Protein AF-A0A5A7RWI4-F1 (afdb_monomer_lite)

Secondary structure (DSSP, 8-state):
-HHHHHHHHHHHHHHHHHHHHTT------S---------HHHHHHHHHHHHHHHHHHHHHHHHHHHHHHHTTS--SSSSSTT-----S-------SEEEEEEE-B-SSTT-HHHHHHHHHHHHHHHTTT--GGGEEEEESS--TT--EESSHHHHHIIIIIIHHHS--TT-EEEEEEES-EEEETTEEEEEETTEEEEHHHHHHHHTT---SEEEEEEESTTGGGGSSTT--TTEEEE--SSSS--HHHHHHHHHHHHHTSPPPTTS-------PPPSS--SPPP----PPP-

Foldseek 3Di:
DVVVLVVVVVVVVVVVVVVVVVPDDDDPDDDDDDDDPPPVVVVVVVVVVVVVVSVVVVVVVVVVVLVVVVVPDDPDDPDPPFDDDDDVDDQQDADLEAEEFAQADALPPPCVLSVVLSVVLVVLVVLQVDDLLRYAYEHSDDDPSHPYYFDDVSVLCVQQPVLQSHHAQSYEYEYEATAAWDADVLWIWHHTHSDIDILVSNLVRNPPRHYVAYEYEHEYAQCVSNDPSVDDPRYHYFYFPHNHGDSVSSVVSSVVSSVVDHGDPPRDDDDDDPDDDPDPDDDDDDDDDDDDD

Radius of gyration: 25.4 Å; chains: 1; bounding box: 45×52×94 Å

Structure (mmCIF, N/CA/C/O backbone):
data_AF-A0A5A7RWI4-F1
#
_entry.id   AF-A0A5A7RWI4-F1
#
loop_
_atom_site.group_PDB
_atom_site.id
_atom_site.type_symbol
_atom_site.label_atom_id
_atom_site.label_alt_id
_atom_site.label_comp_id
_atom_site.label_asym_id
_atom_site.label_entity_id
_atom_site.label_seq_id
_atom_site.pdbx_PDB_ins_code
_atom_site.Cartn_x
_atom_site.Cartn_y
_atom_site.Cartn_z
_atom_site.occupancy
_atom_site.B_iso_or_equiv
_atom_site.auth_seq_id
_atom_site.auth_comp_id
_atom_site.auth_asym_id
_atom_site.auth_atom_id
_atom_site.pdbx_PDB_model_num
ATOM 1 N N . MET A 1 1 ? 23.410 -9.022 -27.839 1.00 52.81 1 MET A N 1
ATOM 2 C CA . MET A 1 1 ? 21.954 -8.940 -28.091 1.00 52.81 1 MET A CA 1
ATOM 3 C C . MET A 1 1 ? 21.537 -7.581 -28.643 1.00 52.81 1 MET A C 1
ATOM 5 O O . MET A 1 1 ? 21.204 -7.581 -29.813 1.00 52.81 1 MET A O 1
ATOM 9 N N . LYS A 1 2 ? 21.671 -6.443 -27.935 1.00 44.34 2 LYS A N 1
ATOM 10 C CA . LYS A 1 2 ? 21.244 -5.107 -28.440 1.00 44.34 2 LYS A CA 1
ATOM 11 C C . LYS A 1 2 ? 21.569 -4.825 -29.921 1.00 44.34 2 LYS A C 1
ATOM 13 O O . LYS A 1 2 ? 20.659 -4.60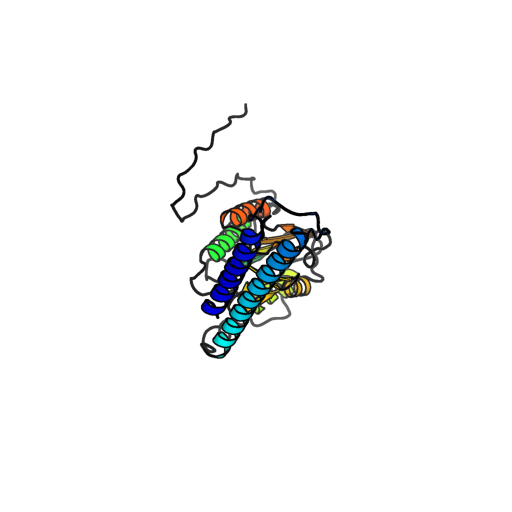2 -30.705 1.00 44.34 2 LYS A O 1
ATOM 18 N N . LYS A 1 3 ? 22.834 -4.986 -30.349 1.00 51.88 3 LYS A N 1
ATOM 19 C CA . LYS A 1 3 ? 23.249 -4.827 -31.766 1.00 51.88 3 LYS A CA 1
ATOM 20 C C . LYS A 1 3 ? 22.457 -5.692 -32.773 1.00 51.88 3 LYS A C 1
ATOM 22 O O . LYS A 1 3 ? 22.259 -5.262 -33.899 1.00 51.88 3 LYS A O 1
ATOM 27 N N . PHE A 1 4 ? 22.003 -6.883 -32.379 1.00 55.56 4 PHE A N 1
ATOM 28 C CA . PHE A 1 4 ? 21.226 -7.808 -33.216 1.00 55.56 4 PHE A CA 1
ATOM 29 C C . PHE A 1 4 ? 19.750 -7.393 -33.314 1.00 55.56 4 PHE A C 1
ATOM 31 O O . PHE A 1 4 ? 19.185 -7.413 -34.402 1.00 55.56 4 PHE A O 1
ATOM 38 N N . VAL A 1 5 ? 19.143 -6.930 -32.214 1.00 54.72 5 VAL A N 1
ATOM 39 C CA . VAL A 1 5 ? 17.770 -6.390 -32.235 1.00 54.72 5 VAL A CA 1
ATOM 40 C C . VAL A 1 5 ? 17.721 -5.083 -33.032 1.00 54.72 5 VAL A C 1
ATOM 42 O O . VAL A 1 5 ? 16.854 -4.926 -33.889 1.00 54.72 5 VAL A O 1
ATOM 45 N N . THR A 1 6 ? 18.702 -4.189 -32.853 1.00 61.56 6 THR A N 1
ATOM 46 C CA . THR A 1 6 ? 18.845 -2.985 -33.690 1.00 61.56 6 THR A CA 1
ATOM 47 C C . THR A 1 6 ? 18.998 -3.342 -35.171 1.00 61.56 6 THR A C 1
ATOM 49 O O . THR A 1 6 ? 18.347 -2.723 -36.007 1.00 61.56 6 THR A O 1
ATOM 52 N N . PHE A 1 7 ? 19.795 -4.365 -35.504 1.00 66.62 7 PHE A N 1
ATOM 53 C CA . PHE A 1 7 ? 19.957 -4.836 -36.883 1.00 66.62 7 PHE A CA 1
ATOM 54 C C . PHE A 1 7 ? 18.643 -5.367 -37.479 1.00 66.62 7 PHE A C 1
ATOM 56 O O . PHE A 1 7 ? 18.301 -4.995 -38.598 1.00 66.62 7 PHE A O 1
ATOM 63 N N . ILE A 1 8 ? 17.867 -6.159 -36.728 1.00 67.06 8 ILE A N 1
ATOM 64 C CA . ILE A 1 8 ? 16.547 -6.644 -37.169 1.00 67.06 8 ILE A CA 1
ATOM 65 C C . ILE A 1 8 ? 15.573 -5.481 -37.384 1.00 67.06 8 ILE A C 1
ATOM 67 O O . ILE A 1 8 ? 14.919 -5.429 -38.421 1.00 67.06 8 ILE A O 1
ATOM 71 N N . ILE A 1 9 ? 15.499 -4.521 -36.457 1.00 64.94 9 ILE A N 1
ATOM 72 C CA . ILE A 1 9 ? 14.617 -3.350 -36.595 1.00 64.94 9 ILE A CA 1
ATOM 73 C C . ILE A 1 9 ? 14.990 -2.543 -37.848 1.00 64.94 9 ILE A C 1
ATOM 75 O O . ILE A 1 9 ? 14.113 -2.227 -38.651 1.00 64.94 9 ILE A O 1
ATOM 79 N N . VAL A 1 10 ? 16.281 -2.265 -38.062 1.00 69.81 10 VAL A N 1
ATOM 80 C CA . VAL A 1 10 ? 16.770 -1.550 -39.254 1.00 69.81 10 VAL A CA 1
ATOM 81 C C . VAL A 1 10 ? 16.478 -2.335 -40.538 1.00 69.81 10 VAL A C 1
ATOM 83 O O . VAL A 1 10 ? 15.966 -1.753 -41.492 1.00 69.81 10 VAL A O 1
ATOM 86 N N . ALA A 1 11 ? 16.704 -3.651 -40.560 1.00 67.75 11 ALA A N 1
ATOM 87 C CA . ALA A 1 11 ? 16.369 -4.501 -41.703 1.00 67.75 11 ALA A CA 1
ATOM 88 C C . ALA A 1 11 ? 14.859 -4.497 -42.008 1.00 67.75 11 ALA A C 1
ATOM 90 O O . ALA A 1 11 ? 14.466 -4.398 -43.170 1.00 67.75 11 ALA A O 1
ATOM 91 N N . CYS A 1 12 ? 14.001 -4.524 -40.984 1.00 64.12 12 CYS A N 1
ATOM 92 C CA . CYS A 1 12 ? 12.553 -4.404 -41.151 1.00 64.12 12 CYS A CA 1
ATOM 93 C C . CYS A 1 12 ? 12.133 -3.027 -41.698 1.00 64.12 12 CYS A C 1
ATOM 95 O O . CYS A 1 12 ? 11.234 -2.978 -42.535 1.00 64.12 12 CYS A O 1
ATOM 97 N N . PHE A 1 13 ? 12.782 -1.928 -41.295 1.00 65.69 13 PHE A N 1
ATOM 98 C CA . PHE A 1 13 ? 12.540 -0.597 -41.877 1.00 65.69 13 PHE A CA 1
ATOM 99 C C . PHE A 1 13 ? 13.003 -0.494 -43.341 1.00 65.69 13 PHE A C 1
ATOM 101 O O . PHE A 1 13 ? 12.287 0.085 -44.156 1.00 65.69 13 PHE A O 1
ATOM 108 N N . ILE A 1 14 ? 14.150 -1.088 -43.692 1.00 66.38 14 ILE A N 1
ATOM 109 C CA . ILE A 1 14 ? 14.657 -1.140 -45.076 1.00 66.38 14 ILE A CA 1
ATOM 110 C C . ILE A 1 14 ? 13.727 -1.974 -45.969 1.00 66.38 14 ILE A C 1
ATOM 112 O O . ILE A 1 14 ? 13.398 -1.566 -47.080 1.00 66.38 14 ILE A O 1
ATOM 116 N N . LEU A 1 15 ? 13.238 -3.117 -45.485 1.00 59.38 15 LEU A N 1
ATOM 117 C CA . LEU A 1 15 ? 12.249 -3.910 -46.220 1.00 59.38 15 LEU A CA 1
ATOM 118 C C . LEU A 1 15 ? 10.935 -3.134 -46.408 1.00 59.38 15 LEU A C 1
ATOM 120 O O . LEU A 1 15 ? 10.357 -3.170 -47.493 1.00 59.38 15 LEU A O 1
ATOM 124 N N . LEU A 1 16 ? 10.486 -2.388 -45.392 1.00 59.16 16 LEU A N 1
ATOM 125 C CA . LEU A 1 16 ? 9.275 -1.569 -45.486 1.00 59.16 16 LEU A CA 1
ATOM 126 C C . LEU A 1 16 ? 9.406 -0.457 -46.543 1.00 59.16 16 LEU A C 1
ATOM 128 O O . LEU A 1 16 ? 8.462 -0.236 -47.302 1.00 59.16 16 LEU A O 1
ATOM 132 N N . SER A 1 17 ? 10.565 0.208 -46.641 1.00 56.97 17 SER A N 1
ATOM 133 C CA . SER A 1 17 ? 10.776 1.269 -47.635 1.00 56.97 17 SER A CA 1
ATOM 134 C C . SER A 1 17 ? 10.798 0.730 -49.070 1.00 56.97 17 SER A C 1
ATOM 136 O O . SER A 1 17 ? 10.160 1.324 -49.944 1.00 56.97 17 SER A O 1
ATOM 138 N N . ILE A 1 18 ? 11.403 -0.442 -49.301 1.00 56.66 18 ILE A N 1
ATOM 139 C CA . ILE A 1 18 ? 11.402 -1.129 -50.607 1.00 56.66 18 ILE A CA 1
ATOM 140 C C . ILE A 1 18 ? 9.965 -1.423 -51.080 1.00 56.66 18 ILE A C 1
ATOM 142 O O . ILE A 1 18 ? 9.634 -1.162 -52.239 1.00 56.66 18 ILE A O 1
ATOM 146 N N . PHE A 1 19 ? 9.075 -1.868 -50.183 1.00 51.91 19 PHE A N 1
ATOM 147 C CA . PHE A 1 19 ? 7.658 -2.084 -50.513 1.00 51.91 19 PHE A CA 1
ATOM 148 C C . PHE A 1 19 ? 6.858 -0.792 -50.749 1.00 51.91 19 PHE A C 1
ATOM 150 O O . PHE A 1 19 ? 5.846 -0.837 -51.4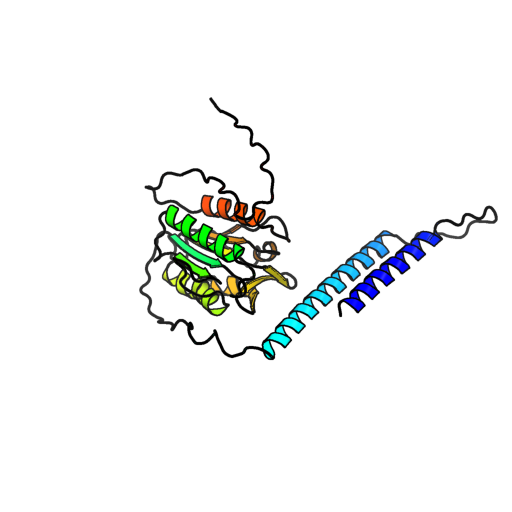44 1.00 51.91 19 PHE A O 1
ATOM 157 N N . THR A 1 20 ? 7.292 0.359 -50.224 1.00 51.78 20 THR A N 1
ATOM 158 C CA . THR A 1 20 ? 6.665 1.656 -50.555 1.00 51.78 20 THR A CA 1
ATOM 159 C C . THR A 1 20 ? 7.159 2.250 -51.877 1.00 51.78 20 THR A C 1
ATOM 161 O O . THR A 1 20 ? 6.394 2.934 -52.554 1.00 51.78 20 THR A O 1
ATOM 164 N N . SER A 1 21 ? 8.399 1.963 -52.296 1.00 45.78 21 SER A N 1
ATOM 165 C CA . SER A 1 21 ? 8.967 2.503 -53.544 1.00 45.78 21 SER A CA 1
ATOM 166 C C . SER A 1 21 ? 8.431 1.857 -54.829 1.00 45.78 21 SER A C 1
ATOM 168 O O . SER A 1 21 ? 8.473 2.478 -55.888 1.00 45.78 21 SER A O 1
ATOM 170 N N . THR A 1 22 ? 7.865 0.649 -54.761 1.00 46.34 22 THR A N 1
ATOM 171 C CA . THR A 1 22 ? 7.309 -0.054 -55.935 1.00 46.34 22 THR A CA 1
ATOM 172 C C . THR A 1 22 ? 5.911 0.426 -56.351 1.00 46.34 22 THR A C 1
ATOM 174 O O . THR A 1 22 ? 5.382 -0.038 -57.357 1.00 46.34 22 THR A O 1
ATOM 177 N N . ALA A 1 23 ? 5.319 1.390 -55.637 1.00 47.72 23 ALA A N 1
ATOM 178 C CA . ALA A 1 23 ? 3.992 1.939 -55.935 1.00 47.72 23 ALA A CA 1
ATOM 179 C C . ALA A 1 23 ? 3.984 3.109 -56.950 1.00 47.72 23 ALA A C 1
ATOM 181 O O . ALA A 1 23 ? 2.913 3.633 -57.259 1.00 47.72 23 ALA A O 1
ATOM 182 N N . SER A 1 24 ? 5.144 3.540 -57.468 1.00 45.91 24 SER A N 1
ATOM 183 C CA . SER A 1 24 ? 5.257 4.728 -58.334 1.00 45.91 24 SER A CA 1
ATOM 184 C C . SER A 1 24 ? 6.148 4.519 -59.567 1.00 45.91 24 SER A C 1
ATOM 186 O O . SER A 1 24 ? 7.139 5.220 -59.766 1.00 45.91 24 SER A O 1
ATOM 188 N N . ALA A 1 25 ? 5.742 3.605 -60.449 1.00 44.47 25 ALA A N 1
ATOM 189 C CA . ALA A 1 25 ? 6.211 3.558 -61.835 1.00 44.47 25 ALA A CA 1
ATOM 190 C C . ALA A 1 25 ? 5.005 3.430 -62.782 1.00 44.47 25 ALA A C 1
ATOM 192 O O . ALA A 1 25 ? 4.610 2.334 -63.176 1.00 44.47 25 ALA A O 1
ATOM 193 N N . ARG A 1 26 ? 4.378 4.563 -63.127 1.00 43.66 26 ARG A N 1
ATOM 194 C CA . ARG A 1 26 ? 3.349 4.606 -64.178 1.00 43.66 26 ARG A CA 1
ATOM 195 C C . ARG A 1 26 ? 4.036 4.611 -65.543 1.00 43.66 26 ARG A C 1
ATOM 197 O O . ARG A 1 26 ? 4.571 5.641 -65.939 1.00 43.66 26 ARG A O 1
ATOM 204 N N . CYS A 1 27 ? 3.984 3.493 -66.261 1.00 37.97 27 CYS A N 1
ATOM 205 C CA . CYS A 1 27 ? 4.269 3.470 -67.694 1.00 37.97 27 CYS A CA 1
ATOM 206 C C . CYS A 1 27 ? 2.957 3.652 -68.471 1.00 37.97 27 CYS A C 1
ATOM 208 O O . CYS A 1 27 ? 1.948 3.025 -68.149 1.00 37.97 27 CYS A O 1
ATOM 210 N N . SER A 1 28 ? 2.949 4.543 -69.459 1.00 46.62 28 SER A N 1
ATOM 211 C CA . SER A 1 28 ? 1.752 4.944 -70.199 1.00 46.62 28 SER A CA 1
ATOM 212 C C . SER A 1 28 ? 1.573 4.157 -71.502 1.00 46.62 28 SER A C 1
ATOM 214 O O . SER A 1 28 ? 1.627 4.748 -72.579 1.00 46.62 28 SER A O 1
ATOM 216 N N . SER A 1 29 ? 1.341 2.842 -71.412 1.00 50.97 29 SER A N 1
ATOM 217 C CA . SER A 1 29 ? 0.763 2.031 -72.501 1.00 50.97 29 SER A CA 1
ATOM 218 C C . SER A 1 29 ? 0.420 0.593 -72.061 1.00 50.97 29 SER A C 1
ATOM 220 O O . SER A 1 29 ? 1.057 0.030 -71.178 1.00 50.97 29 SER A O 1
ATOM 222 N N . CYS A 1 30 ? -0.580 0.007 -72.737 1.00 37.00 30 CYS A N 1
ATOM 223 C CA . CYS A 1 30 ? -0.936 -1.426 -72.773 1.00 37.00 30 CYS A CA 1
ATOM 224 C C . CYS A 1 30 ? -1.637 -2.084 -71.554 1.00 37.00 30 CYS A C 1
ATOM 226 O O . CYS A 1 30 ? -1.016 -2.757 -70.741 1.00 37.00 30 CYS A O 1
ATOM 228 N N . THR A 1 31 ? -2.981 -2.064 -71.614 1.00 40.38 31 THR A N 1
ATOM 229 C CA . THR A 1 31 ? -3.956 -3.097 -71.154 1.00 40.38 31 THR A CA 1
ATOM 230 C C . THR A 1 31 ? -4.079 -3.484 -69.660 1.00 40.38 31 THR A C 1
ATOM 232 O O . THR A 1 31 ? -3.102 -3.512 -68.920 1.00 40.38 31 THR A O 1
ATOM 235 N N . PRO A 1 32 ? -5.303 -3.816 -69.184 1.00 47.25 32 PRO A N 1
ATOM 236 C CA . PRO A 1 32 ? -5.560 -4.071 -67.768 1.00 47.25 32 PRO A CA 1
ATOM 237 C C . PRO A 1 32 ? -5.279 -5.527 -67.375 1.00 47.25 32 PRO A C 1
ATOM 239 O O . PRO A 1 32 ? -5.832 -6.453 -67.969 1.00 47.25 32 PRO A O 1
ATOM 242 N N . MET A 1 33 ? -4.511 -5.732 -66.301 1.00 34.06 33 MET A N 1
ATOM 243 C CA . MET A 1 33 ? -4.442 -7.022 -65.612 1.00 34.06 33 MET A CA 1
ATOM 244 C C . MET A 1 33 ? -4.969 -6.938 -64.177 1.00 34.06 33 MET A C 1
ATOM 246 O O . MET A 1 33 ? -4.845 -5.930 -63.485 1.00 34.06 33 MET A O 1
ATOM 250 N N . VAL A 1 34 ? -5.607 -8.035 -63.783 1.00 34.69 34 VAL A N 1
ATOM 251 C CA . VAL A 1 34 ? -6.437 -8.236 -62.593 1.00 34.69 34 VAL A CA 1
ATOM 252 C C . VAL A 1 34 ? -5.788 -7.782 -61.277 1.00 34.69 34 VAL A C 1
ATOM 254 O O . VAL A 1 34 ? -4.648 -8.109 -60.959 1.00 34.69 34 VAL A O 1
ATOM 257 N N . SER A 1 35 ? -6.607 -7.095 -60.476 1.00 47.56 35 SER A N 1
ATOM 258 C CA . SER A 1 35 ? -6.446 -6.798 -59.048 1.00 47.56 35 SER A CA 1
ATOM 259 C C . SER A 1 35 ? -5.625 -7.810 -58.232 1.00 47.56 35 SER A C 1
ATOM 261 O O . SER A 1 35 ? -6.020 -8.965 -58.085 1.00 47.56 35 SER A O 1
ATOM 263 N N . THR A 1 36 ? -4.611 -7.311 -57.515 1.00 37.28 36 THR A N 1
ATOM 264 C CA . THR A 1 36 ? -4.389 -7.718 -56.115 1.00 37.28 36 THR A CA 1
ATOM 265 C C . THR A 1 36 ? -4.093 -6.501 -55.232 1.00 37.28 36 THR A C 1
ATOM 267 O O . THR A 1 36 ? -2.943 -6.148 -54.975 1.00 37.28 36 THR A O 1
ATOM 270 N N . TYR A 1 37 ? -5.139 -5.868 -54.690 1.00 41.28 37 TYR A N 1
ATOM 271 C CA . TYR A 1 37 ? -4.982 -4.969 -53.538 1.00 41.28 37 TYR A CA 1
ATOM 272 C C . TYR A 1 37 ? -4.524 -5.787 -52.315 1.00 41.28 37 TYR A C 1
ATOM 274 O O . TYR A 1 37 ? -5.336 -6.265 -51.520 1.00 41.28 37 TYR A O 1
ATOM 282 N N . LYS A 1 38 ? -3.207 -5.973 -52.147 1.00 47.09 38 LYS A N 1
ATOM 283 C CA . LYS A 1 38 ? -2.641 -6.554 -50.921 1.00 47.09 38 LYS A CA 1
ATOM 284 C C . LYS A 1 38 ? -2.828 -5.565 -49.774 1.00 47.09 38 LYS A C 1
ATOM 286 O O . LYS A 1 38 ? -2.075 -4.611 -49.620 1.00 47.09 38 LYS A O 1
ATOM 291 N N . ASN A 1 39 ? -3.878 -5.821 -48.998 1.00 46.69 39 ASN A N 1
ATOM 292 C CA . ASN A 1 39 ? -4.372 -5.012 -47.891 1.00 46.69 39 ASN A CA 1
ATOM 293 C C . ASN A 1 39 ? -3.230 -4.497 -46.975 1.00 46.69 39 ASN A C 1
ATOM 295 O O . ASN A 1 39 ? -2.670 -5.287 -46.205 1.00 46.69 39 ASN A O 1
ATOM 299 N N . PRO A 1 40 ? -2.896 -3.187 -47.001 1.00 51.34 40 PRO A N 1
ATOM 300 C CA . PRO A 1 40 ? -1.787 -2.638 -46.214 1.00 51.34 40 PRO A CA 1
ATOM 301 C C . PRO A 1 40 ? -2.029 -2.736 -44.699 1.00 51.34 40 PRO A C 1
ATOM 303 O O . PRO A 1 40 ? -1.076 -2.735 -43.916 1.00 51.34 40 PRO A O 1
ATOM 306 N N . GLY A 1 41 ? -3.286 -2.908 -44.268 1.00 51.59 41 GLY A N 1
ATOM 307 C CA . GLY A 1 41 ? -3.630 -3.176 -42.874 1.00 51.59 41 GLY A CA 1
ATOM 308 C C . GLY A 1 41 ? -3.038 -4.487 -42.344 1.00 51.59 41 GLY A C 1
ATOM 309 O O . GLY A 1 41 ? -2.639 -4.536 -41.181 1.00 51.59 41 GLY A O 1
ATOM 310 N N . PHE A 1 42 ? -2.905 -5.524 -43.180 1.00 55.53 42 PHE A N 1
ATOM 311 C CA . PHE A 1 42 ? -2.349 -6.815 -42.754 1.00 55.53 42 PHE A CA 1
ATOM 312 C C . PHE A 1 42 ? -0.848 -6.717 -42.453 1.00 55.53 42 PHE A C 1
ATOM 314 O O . PHE A 1 42 ? -0.401 -7.146 -41.389 1.00 55.53 42 PHE A O 1
ATOM 321 N N . PHE A 1 43 ? -0.079 -6.079 -43.342 1.00 54.75 43 PHE A N 1
ATOM 322 C CA . PHE A 1 43 ? 1.352 -5.842 -43.126 1.00 54.75 43 PHE A CA 1
ATOM 323 C C . PHE A 1 43 ? 1.610 -4.943 -41.914 1.00 54.75 43 PHE A C 1
ATOM 325 O O . PHE A 1 43 ? 2.475 -5.262 -41.103 1.00 54.75 43 PHE A O 1
ATOM 332 N N . ASN A 1 44 ? 0.816 -3.883 -41.730 1.00 58.66 44 ASN A N 1
ATOM 333 C CA . ASN A 1 44 ? 0.918 -3.011 -40.560 1.00 58.66 44 ASN A CA 1
ATOM 334 C C . ASN A 1 44 ? 0.639 -3.788 -39.252 1.00 58.66 44 ASN A C 1
ATOM 336 O O . ASN A 1 44 ? 1.421 -3.725 -38.304 1.00 58.66 44 ASN A O 1
ATOM 340 N N . GLN A 1 45 ? -0.423 -4.604 -39.205 1.00 59.78 45 GLN A N 1
ATOM 341 C CA . GLN A 1 45 ? -0.722 -5.444 -38.037 1.00 59.78 45 GLN A CA 1
ATOM 342 C C . GLN A 1 45 ? 0.361 -6.497 -37.756 1.00 59.78 45 GLN A C 1
ATOM 344 O O . GLN A 1 45 ? 0.705 -6.716 -36.592 1.00 59.78 45 GLN A O 1
ATOM 349 N N . PHE A 1 46 ? 0.902 -7.145 -38.792 1.00 68.31 46 PHE A N 1
ATOM 350 C CA . PHE A 1 46 ? 1.988 -8.115 -38.641 1.00 68.31 46 PHE A CA 1
ATOM 351 C C . PHE A 1 46 ? 3.269 -7.446 -38.123 1.00 68.31 46 PHE A C 1
ATOM 353 O O . PHE A 1 46 ? 3.870 -7.938 -37.168 1.00 68.31 46 PHE A O 1
ATOM 360 N N . PHE A 1 47 ? 3.632 -6.285 -38.673 1.00 64.81 47 PHE A N 1
ATOM 361 C CA . PHE A 1 47 ? 4.786 -5.492 -38.244 1.00 64.81 47 PHE A CA 1
ATOM 362 C C . PHE A 1 47 ? 4.680 -5.090 -36.765 1.00 64.81 47 PHE A C 1
ATOM 364 O O . PHE A 1 47 ? 5.596 -5.361 -35.990 1.00 64.81 47 PHE A O 1
ATOM 371 N N . TRP A 1 48 ? 3.542 -4.544 -36.318 1.00 58.94 48 TRP A N 1
ATOM 372 C CA . TRP A 1 48 ? 3.356 -4.194 -34.901 1.00 58.94 48 TRP A CA 1
ATOM 373 C C . TRP A 1 48 ? 3.324 -5.408 -33.965 1.00 58.94 48 TRP A C 1
ATOM 375 O O . TRP A 1 48 ? 3.810 -5.308 -32.835 1.00 58.94 48 TRP A O 1
ATOM 385 N N . LYS A 1 49 ? 2.803 -6.561 -34.408 1.00 64.94 49 LYS A N 1
ATOM 386 C CA . LYS A 1 49 ? 2.907 -7.823 -33.651 1.00 64.94 49 LYS A CA 1
ATOM 387 C C . LYS A 1 49 ? 4.362 -8.281 -33.520 1.00 64.94 49 LYS A C 1
ATOM 389 O O . LYS A 1 49 ? 4.771 -8.652 -32.421 1.00 64.94 49 LYS A O 1
ATOM 394 N N . LEU A 1 50 ? 5.147 -8.202 -34.596 1.00 65.56 50 LEU A N 1
ATOM 395 C CA . LEU A 1 50 ? 6.565 -8.568 -34.598 1.00 65.56 50 LEU A CA 1
ATOM 396 C C . LEU A 1 50 ? 7.388 -7.642 -33.689 1.00 65.56 50 LEU A C 1
ATOM 398 O O . LEU A 1 50 ? 8.111 -8.140 -32.831 1.00 65.56 50 LEU A O 1
ATOM 402 N N . ILE A 1 51 ? 7.210 -6.319 -33.793 1.00 65.25 51 ILE A N 1
ATOM 403 C CA . ILE A 1 51 ? 7.844 -5.324 -32.908 1.00 65.25 51 ILE A CA 1
ATOM 404 C C . ILE A 1 51 ? 7.534 -5.631 -31.434 1.00 65.25 51 ILE A C 1
ATOM 406 O O . ILE A 1 51 ? 8.449 -5.702 -30.614 1.00 65.25 51 ILE A O 1
ATOM 410 N N . ARG A 1 52 ? 6.258 -5.864 -31.082 1.00 60.12 52 ARG A N 1
ATOM 411 C CA . ARG A 1 52 ? 5.860 -6.214 -29.704 1.00 60.12 52 ARG A CA 1
ATOM 412 C C . ARG A 1 52 ? 6.514 -7.509 -29.222 1.00 60.12 52 ARG A C 1
ATOM 414 O O . ARG A 1 52 ? 7.029 -7.528 -28.109 1.00 60.12 52 ARG A O 1
ATOM 421 N N . SER A 1 53 ? 6.530 -8.550 -30.055 1.00 58.75 53 SER A N 1
ATOM 422 C CA . SER A 1 53 ? 7.140 -9.844 -29.723 1.00 58.75 53 SER A CA 1
ATOM 423 C C . SER A 1 53 ? 8.656 -9.729 -29.513 1.00 58.75 53 SER A C 1
ATOM 425 O O . SER A 1 53 ? 9.181 -10.215 -28.515 1.00 58.75 53 SER A O 1
ATOM 427 N N . LEU A 1 54 ? 9.358 -8.990 -30.382 1.00 57.47 54 LEU A N 1
ATOM 428 C CA . LEU A 1 54 ? 10.792 -8.712 -30.236 1.00 57.47 54 LEU A CA 1
ATOM 429 C C . LEU A 1 54 ? 11.097 -7.888 -28.978 1.00 57.47 54 LEU A C 1
ATOM 431 O O . LEU A 1 54 ? 12.061 -8.183 -28.278 1.00 57.47 54 LEU A O 1
ATOM 435 N N . THR A 1 55 ? 10.249 -6.910 -28.646 1.00 53.59 55 THR A N 1
ATOM 436 C CA . THR A 1 55 ? 10.403 -6.106 -27.421 1.00 53.59 55 THR A CA 1
ATOM 437 C C . THR A 1 55 ? 10.185 -6.968 -26.174 1.00 53.59 55 THR A C 1
ATOM 439 O O . THR A 1 55 ? 10.957 -6.888 -25.222 1.00 53.59 55 THR A O 1
ATOM 442 N N . GLN A 1 56 ? 9.177 -7.849 -26.182 1.00 50.41 56 GLN A N 1
ATOM 443 C CA . GLN A 1 56 ? 8.950 -8.821 -25.106 1.00 50.41 56 GLN A CA 1
ATOM 444 C C . GLN A 1 56 ? 10.115 -9.810 -24.965 1.00 50.41 56 GLN A C 1
ATOM 446 O O . GLN A 1 56 ? 10.514 -10.106 -23.840 1.00 50.41 56 GLN A O 1
ATOM 451 N N . PHE A 1 57 ? 10.687 -10.283 -26.075 1.00 51.91 57 PHE A N 1
ATOM 452 C CA . PHE A 1 57 ? 11.849 -11.171 -26.064 1.00 51.91 57 PHE A CA 1
ATOM 453 C C . PHE A 1 57 ? 13.105 -10.473 -25.527 1.00 51.91 57 PHE A C 1
ATOM 455 O O . PHE A 1 57 ? 13.806 -11.050 -24.699 1.00 51.91 57 PHE A O 1
ATOM 462 N N . GLU A 1 58 ? 13.378 -9.225 -25.925 1.00 48.84 58 GLU A N 1
ATOM 463 C CA . GLU A 1 58 ? 14.518 -8.472 -25.388 1.00 48.84 58 GLU A CA 1
ATOM 464 C C . GLU A 1 58 ? 14.357 -8.243 -23.876 1.00 48.84 58 GLU A C 1
ATOM 466 O O . GLU A 1 58 ? 15.283 -8.555 -23.128 1.00 48.84 58 GLU A O 1
ATOM 471 N N . ILE A 1 59 ? 13.161 -7.861 -23.406 1.00 50.94 59 ILE A N 1
ATOM 472 C CA . ILE A 1 59 ? 12.846 -7.727 -21.970 1.00 50.94 59 ILE A CA 1
ATOM 473 C C . ILE A 1 59 ? 13.027 -9.060 -21.223 1.00 50.94 59 ILE A C 1
ATOM 475 O O . ILE A 1 59 ? 13.671 -9.085 -20.176 1.00 50.94 59 ILE A O 1
ATOM 479 N N . GLN A 1 60 ? 12.513 -10.178 -21.746 1.00 44.88 60 GLN A N 1
ATOM 480 C CA . GLN A 1 60 ? 12.710 -11.503 -21.136 1.00 44.88 60 GLN A CA 1
ATOM 481 C C . GLN A 1 60 ? 14.189 -11.912 -21.113 1.00 44.88 60 GLN A C 1
ATOM 483 O O . GLN A 1 60 ? 14.648 -12.498 -20.132 1.00 44.88 60 GLN A O 1
ATOM 488 N N . SER A 1 61 ? 14.952 -11.569 -22.154 1.00 45.69 61 SER A N 1
ATOM 489 C CA . SER A 1 61 ? 16.389 -11.840 -22.216 1.00 45.69 61 SER A CA 1
ATOM 490 C C . SER A 1 61 ? 17.183 -10.990 -21.219 1.00 45.69 61 SER A C 1
ATOM 492 O O . SER A 1 61 ? 18.123 -11.501 -20.610 1.00 45.69 61 SER A O 1
ATOM 494 N N . GLU A 1 62 ? 16.796 -9.729 -20.990 1.00 45.44 62 GLU A N 1
ATOM 495 C CA . GLU A 1 62 ? 17.411 -8.872 -19.972 1.00 45.44 62 GLU A CA 1
ATOM 496 C C . GLU A 1 62 ? 17.062 -9.358 -18.560 1.00 45.44 62 GLU A C 1
ATOM 498 O O . GLU A 1 62 ? 17.979 -9.492 -17.752 1.00 45.44 62 GLU A O 1
ATOM 503 N N . VAL A 1 63 ? 15.803 -9.731 -18.283 1.00 42.12 63 VAL A N 1
ATOM 504 C CA . VAL A 1 63 ? 15.394 -10.343 -17.000 1.00 42.12 63 VAL A CA 1
ATOM 505 C C . VAL A 1 63 ? 16.175 -11.634 -16.735 1.00 42.12 63 VAL A C 1
ATOM 507 O O . VAL A 1 63 ? 16.830 -11.739 -15.703 1.00 42.12 63 VAL A O 1
ATOM 510 N N . SER A 1 64 ? 16.221 -12.567 -17.691 1.00 40.44 64 SER A N 1
ATOM 511 C CA . SER A 1 64 ? 16.964 -13.827 -17.537 1.00 40.44 64 SER A CA 1
ATOM 512 C C . SER A 1 64 ? 18.479 -13.613 -17.391 1.00 40.44 64 SER A C 1
ATOM 514 O O . SER A 1 64 ? 19.137 -14.285 -16.595 1.00 40.44 64 SER A O 1
ATOM 516 N N . THR A 1 65 ? 19.059 -12.642 -18.106 1.00 42.69 65 THR A N 1
ATOM 517 C CA . THR A 1 65 ? 20.487 -12.297 -17.965 1.00 42.69 65 THR A CA 1
ATOM 518 C C . THR A 1 65 ? 20.780 -11.628 -16.616 1.00 42.69 65 THR A C 1
ATOM 520 O O . THR A 1 65 ? 21.877 -11.791 -16.079 1.00 42.69 65 THR A O 1
ATOM 523 N N . TYR A 1 66 ? 19.819 -10.888 -16.059 1.00 36.94 66 TYR A N 1
ATOM 524 C CA . TYR A 1 66 ? 19.909 -10.263 -14.740 1.00 36.94 66 TYR A CA 1
ATOM 525 C C . TYR A 1 66 ? 19.818 -11.316 -13.624 1.00 36.94 66 TYR A C 1
ATOM 527 O O . TYR A 1 66 ? 20.735 -11.405 -12.809 1.00 36.94 66 TYR A O 1
ATOM 535 N N . GLU A 1 67 ? 18.816 -12.201 -13.671 1.00 41.31 67 GLU A N 1
ATOM 536 C CA . GLU A 1 67 ? 18.678 -13.373 -12.786 1.00 41.31 67 GLU A CA 1
ATOM 537 C C . GLU A 1 67 ? 19.948 -14.245 -12.803 1.00 41.31 67 GLU A C 1
ATOM 539 O O . GLU A 1 67 ? 20.505 -14.585 -11.756 1.00 41.31 67 GLU A O 1
ATOM 544 N N . LYS A 1 68 ? 20.491 -14.532 -13.994 1.00 40.16 68 LYS A N 1
ATOM 545 C CA . LYS A 1 68 ? 21.718 -15.329 -14.141 1.00 40.16 68 LYS A CA 1
ATOM 546 C C . LYS A 1 68 ? 22.982 -14.606 -13.657 1.00 40.16 68 LYS A C 1
ATOM 548 O O . LYS A 1 68 ? 23.929 -15.268 -13.243 1.00 40.16 68 LYS A O 1
ATOM 553 N N . LYS A 1 69 ? 23.021 -13.266 -13.666 1.00 37.25 69 LYS A N 1
ATOM 554 C CA . LYS A 1 69 ? 24.118 -12.490 -13.055 1.00 37.25 69 LYS A CA 1
ATOM 555 C C . LYS A 1 69 ? 24.046 -12.479 -11.528 1.00 37.25 69 LYS A C 1
ATOM 557 O O . LYS A 1 69 ? 25.102 -12.557 -10.903 1.00 37.25 69 LYS A O 1
ATOM 562 N N . ILE A 1 70 ? 22.845 -12.422 -10.949 1.00 42.38 70 ILE A N 1
ATOM 563 C CA . ILE A 1 70 ? 22.628 -12.511 -9.493 1.00 42.38 70 ILE A CA 1
ATOM 564 C C . ILE A 1 70 ? 23.133 -13.859 -8.960 1.00 42.38 70 ILE A C 1
ATOM 566 O O . ILE A 1 70 ? 23.881 -13.893 -7.987 1.00 42.38 70 ILE A O 1
ATOM 570 N N . SER A 1 71 ? 22.855 -14.956 -9.673 1.00 39.38 71 SER A N 1
ATOM 571 C CA . SER A 1 71 ? 23.372 -16.297 -9.344 1.00 39.38 71 SER A CA 1
ATOM 572 C C . SER A 1 71 ? 24.907 -16.404 -9.284 1.00 39.38 71 SER A C 1
ATOM 574 O O . SER A 1 71 ? 25.412 -17.404 -8.778 1.00 39.38 71 SER A O 1
ATOM 576 N N . CYS A 1 72 ? 25.660 -15.439 -9.825 1.00 38.53 72 CYS A N 1
ATOM 577 C CA . CYS A 1 72 ? 27.120 -15.519 -9.941 1.00 38.53 72 CYS A CA 1
ATOM 578 C C . CYS A 1 72 ? 27.880 -14.399 -9.210 1.00 38.53 72 CYS A C 1
ATOM 580 O O . CYS A 1 72 ? 29.112 -14.429 -9.210 1.00 38.53 72 CYS A O 1
ATOM 582 N N . LYS A 1 73 ? 27.202 -13.404 -8.617 1.00 38.19 73 LYS A N 1
ATOM 583 C CA . LYS A 1 73 ? 27.845 -12.326 -7.845 1.00 38.19 73 LYS A CA 1
ATOM 584 C C . LYS A 1 73 ? 26.982 -11.878 -6.661 1.00 38.19 73 LYS A C 1
ATOM 586 O O . LYS A 1 73 ? 25.885 -11.374 -6.862 1.00 38.19 73 LYS A O 1
ATOM 591 N N . ASN A 1 74 ? 27.577 -11.942 -5.464 1.00 40.22 74 ASN A N 1
ATOM 592 C CA . ASN A 1 74 ? 27.111 -11.373 -4.187 1.00 40.22 74 ASN A CA 1
ATOM 593 C C . ASN A 1 74 ? 26.024 -12.165 -3.430 1.00 40.22 74 ASN A C 1
ATOM 595 O O . ASN A 1 74 ? 24.958 -11.642 -3.126 1.00 40.22 74 ASN A O 1
ATOM 599 N N . HIS A 1 75 ? 26.347 -13.398 -3.033 1.00 37.78 75 HIS A N 1
ATOM 600 C CA . HIS A 1 75 ? 25.496 -14.269 -2.206 1.00 37.78 75 HIS A CA 1
ATOM 601 C C . HIS A 1 75 ? 25.649 -14.077 -0.673 1.00 37.78 75 HIS A C 1
ATOM 603 O O . HIS A 1 75 ? 25.307 -14.983 0.074 1.00 37.78 75 HIS A O 1
ATOM 609 N N . TYR A 1 76 ? 26.223 -12.959 -0.188 1.00 35.69 76 TYR A N 1
ATOM 610 C CA . TYR A 1 76 ? 26.914 -12.972 1.120 1.00 35.69 76 TYR A CA 1
ATOM 611 C C . TYR A 1 76 ? 26.696 -11.825 2.130 1.00 35.69 76 TYR A C 1
ATOM 613 O O . TYR A 1 76 ? 27.418 -11.816 3.121 1.00 35.69 76 TYR A O 1
ATOM 621 N N . TYR A 1 77 ? 25.766 -10.868 1.948 1.00 36.09 77 TYR A N 1
ATOM 622 C CA . TYR A 1 77 ? 25.760 -9.679 2.839 1.00 36.09 77 TYR A CA 1
ATOM 623 C C . TYR A 1 77 ? 24.444 -9.086 3.378 1.00 36.09 77 TYR A C 1
ATOM 625 O O . TYR A 1 77 ? 24.549 -8.114 4.118 1.00 36.09 77 TYR A O 1
ATOM 633 N N . LEU A 1 78 ? 23.230 -9.579 3.067 1.00 41.22 78 LEU A N 1
ATOM 634 C CA . LEU A 1 78 ? 21.998 -8.896 3.543 1.00 41.22 78 LEU A CA 1
ATOM 635 C C . LEU A 1 78 ? 20.774 -9.759 3.925 1.00 41.22 78 LEU A C 1
ATOM 637 O O . LEU A 1 78 ? 19.801 -9.185 4.412 1.00 41.22 78 LEU A O 1
ATOM 641 N N . GLU A 1 79 ? 20.758 -11.082 3.721 1.00 37.28 79 GLU A N 1
ATOM 642 C CA . GLU A 1 79 ? 19.533 -11.873 3.981 1.00 37.28 79 GLU A CA 1
ATOM 643 C C . GLU A 1 79 ? 19.389 -12.383 5.428 1.00 37.28 79 GLU A C 1
ATOM 645 O O . GLU A 1 79 ? 18.264 -12.456 5.921 1.00 37.28 79 GLU A O 1
ATOM 650 N N . GLU A 1 80 ? 20.484 -12.682 6.137 1.00 37.47 80 GLU A N 1
ATOM 651 C CA . GLU A 1 80 ? 20.407 -13.320 7.466 1.00 37.47 80 GLU A CA 1
ATOM 652 C C . GLU A 1 80 ? 20.236 -12.329 8.637 1.00 37.47 80 GLU A C 1
ATOM 654 O O . GLU A 1 80 ? 19.465 -12.604 9.556 1.00 37.47 80 GLU A O 1
ATOM 659 N N . ASP A 1 81 ? 20.854 -11.141 8.583 1.00 37.50 81 ASP A N 1
ATOM 660 C CA . ASP A 1 81 ? 20.887 -10.175 9.705 1.00 37.50 81 ASP A CA 1
ATOM 661 C C . ASP A 1 81 ? 19.526 -9.543 10.070 1.00 37.50 81 ASP A C 1
ATOM 663 O O . ASP A 1 81 ? 19.391 -8.914 11.121 1.00 37.50 81 ASP A O 1
ATOM 667 N N . TYR A 1 82 ? 18.507 -9.685 9.214 1.00 42.59 82 TYR A N 1
ATOM 668 C CA . TYR A 1 82 ? 17.188 -9.057 9.394 1.00 42.59 82 TYR A CA 1
ATOM 669 C C . TYR A 1 82 ? 16.006 -10.004 9.147 1.00 42.59 82 TYR A C 1
ATOM 671 O O . TYR A 1 82 ? 14.880 -9.550 8.923 1.00 42.59 82 TYR A O 1
ATOM 679 N N . ALA A 1 83 ? 16.230 -11.319 9.213 1.00 36.28 83 ALA A N 1
ATOM 680 C CA . ALA A 1 83 ? 15.146 -12.294 9.224 1.00 36.28 83 ALA A CA 1
ATOM 681 C C . ALA A 1 83 ? 14.321 -12.146 10.518 1.00 36.28 83 ALA A C 1
ATOM 683 O O . ALA A 1 83 ? 14.747 -12.555 11.600 1.00 36.28 83 ALA A O 1
ATOM 684 N N . VAL A 1 84 ? 13.127 -11.550 10.415 1.00 42.34 84 VAL A N 1
ATOM 685 C CA . VAL A 1 84 ? 12.209 -11.391 11.554 1.00 42.34 84 VAL A CA 1
ATOM 686 C C . VAL A 1 84 ? 11.846 -12.774 12.100 1.00 42.34 84 VAL A C 1
ATOM 688 O O . VAL A 1 84 ? 11.178 -13.560 11.426 1.00 42.34 84 VAL A O 1
ATOM 691 N N . ARG A 1 85 ? 12.272 -13.074 13.334 1.00 40.06 85 ARG A N 1
ATOM 692 C CA . ARG A 1 85 ? 11.823 -14.273 14.050 1.00 40.06 85 ARG A CA 1
ATOM 693 C C . ARG A 1 85 ? 10.325 -14.151 14.310 1.00 40.06 85 ARG A C 1
ATOM 695 O O . ARG A 1 85 ? 9.878 -13.205 14.953 1.00 40.06 85 ARG A O 1
ATOM 702 N N . TYR A 1 86 ? 9.558 -15.101 13.790 1.00 43.88 86 TYR A N 1
ATOM 703 C CA . TYR A 1 86 ? 8.112 -15.135 13.966 1.00 43.88 86 TYR A CA 1
ATOM 704 C C . TYR A 1 86 ? 7.767 -15.667 15.360 1.00 43.88 86 TYR A C 1
ATOM 706 O O . TYR A 1 86 ? 7.973 -16.846 15.637 1.00 43.88 86 TYR A O 1
ATOM 714 N N . GLU A 1 87 ? 7.182 -14.827 16.209 1.00 40.09 87 GLU A N 1
ATOM 715 C CA . GLU A 1 87 ? 6.360 -15.304 17.321 1.00 40.09 87 GLU A CA 1
ATOM 716 C C . GLU A 1 87 ? 4.925 -15.475 16.808 1.00 40.09 87 GLU A C 1
ATOM 718 O O . GLU A 1 87 ? 4.301 -14.519 16.342 1.00 40.09 87 GLU A O 1
ATOM 723 N N . GLU A 1 88 ? 4.384 -16.697 16.859 1.00 42.50 88 GLU A N 1
ATOM 724 C CA . GLU A 1 88 ? 3.024 -16.981 16.363 1.00 42.50 88 GLU A CA 1
ATOM 725 C C . GLU A 1 88 ? 1.915 -16.342 17.225 1.00 42.50 88 GLU A C 1
ATOM 727 O O . GLU A 1 88 ? 0.769 -16.253 16.788 1.00 42.50 88 GLU A O 1
ATOM 732 N N . ASN A 1 89 ? 2.259 -15.839 18.417 1.00 38.53 89 ASN A N 1
ATOM 733 C CA . ASN A 1 89 ? 1.329 -15.373 19.446 1.00 38.53 89 ASN A CA 1
ATOM 734 C C . ASN A 1 89 ? 1.405 -13.856 19.700 1.00 38.53 89 ASN A C 1
ATOM 736 O O . ASN A 1 89 ? 1.553 -13.413 20.838 1.00 38.53 89 ASN A O 1
ATOM 740 N N . TYR A 1 90 ? 1.241 -13.036 18.658 1.00 45.34 90 TYR A N 1
ATOM 741 C CA . TYR A 1 90 ? 0.938 -11.615 18.872 1.00 45.34 90 TYR A CA 1
ATOM 742 C C . TYR A 1 90 ? -0.489 -11.454 19.429 1.00 45.34 90 TYR A C 1
ATOM 744 O O . TYR A 1 90 ? -1.438 -11.900 18.775 1.00 45.34 90 TYR A O 1
ATOM 752 N N . PRO A 1 91 ? -0.693 -10.780 20.581 1.00 44.34 91 PRO A N 1
ATOM 753 C CA . PRO A 1 91 ? -2.033 -10.483 21.072 1.00 44.34 91 PRO A CA 1
ATOM 754 C C . PRO A 1 91 ? -2.759 -9.583 20.065 1.00 44.34 91 PRO A C 1
ATOM 756 O O . PRO A 1 91 ? -2.283 -8.497 19.722 1.00 44.34 91 PRO A O 1
ATOM 759 N N . ALA A 1 92 ? -3.913 -10.046 19.578 1.00 53.59 92 ALA A N 1
ATOM 760 C CA . ALA A 1 92 ? -4.686 -9.346 18.559 1.00 53.59 92 ALA A CA 1
ATOM 761 C C . ALA A 1 92 ? -5.150 -7.976 19.079 1.00 53.59 92 ALA A C 1
ATOM 763 O O . ALA A 1 92 ? -6.045 -7.879 19.921 1.00 53.59 92 ALA A O 1
ATOM 764 N N . SER A 1 93 ? -4.550 -6.907 18.556 1.00 59.22 93 SER A N 1
ATOM 765 C CA . SER A 1 93 ? -4.923 -5.530 18.876 1.00 59.22 93 SER A CA 1
ATOM 766 C C . SER A 1 93 ? -5.769 -4.983 17.731 1.00 59.22 93 SER A C 1
ATOM 768 O O . SER A 1 93 ? -5.276 -4.610 16.669 1.00 59.22 93 SER A O 1
ATOM 770 N N . VAL A 1 94 ? -7.090 -4.981 17.926 1.00 65.06 94 VAL A N 1
ATOM 771 C CA . VAL A 1 94 ? -8.038 -4.542 16.894 1.00 65.06 94 VAL A CA 1
ATOM 772 C C . VAL A 1 94 ? -8.092 -3.016 16.864 1.00 65.06 94 VAL A C 1
ATOM 774 O O . VAL A 1 94 ? -8.838 -2.381 17.608 1.00 65.06 94 VAL A O 1
ATOM 777 N N . TYR A 1 95 ? -7.300 -2.415 15.980 1.00 81.69 95 TYR A N 1
ATOM 778 C CA . TYR A 1 95 ? -7.352 -0.978 15.725 1.00 81.69 95 TYR A CA 1
ATOM 779 C C . TYR A 1 95 ? -8.596 -0.611 14.905 1.00 81.69 95 TYR A C 1
ATOM 781 O O . TYR A 1 95 ? -9.061 -1.380 14.063 1.00 81.69 95 TYR A O 1
ATOM 789 N N . SER A 1 96 ? -9.105 0.614 15.070 1.00 89.19 96 SER A N 1
ATOM 790 C CA . SER A 1 96 ? -10.140 1.174 14.180 1.00 89.19 96 SER A CA 1
ATOM 791 C C . SER A 1 96 ? -9.639 1.341 12.738 1.00 89.19 96 SER A C 1
ATOM 793 O O . SER A 1 96 ? -10.416 1.289 11.784 1.00 89.19 96 SER A O 1
ATOM 795 N N . LYS A 1 97 ? -8.324 1.509 12.572 1.00 94.94 97 LYS A N 1
ATOM 796 C CA . LYS A 1 97 ? -7.624 1.625 11.293 1.00 94.94 97 LYS A CA 1
ATOM 797 C C . LYS A 1 97 ? -6.195 1.099 11.408 1.00 94.94 97 LYS A C 1
ATOM 799 O O . LYS A 1 97 ? -5.540 1.345 12.418 1.00 94.94 97 LYS A O 1
ATOM 804 N N . CYS A 1 98 ? -5.694 0.439 10.372 1.00 97.00 98 CYS A N 1
ATOM 805 C CA . CYS A 1 98 ? -4.300 -0.004 10.280 1.00 97.00 98 CYS A CA 1
ATOM 806 C C . CYS A 1 98 ? -3.773 0.181 8.852 1.00 97.00 98 CYS A C 1
ATOM 808 O O . CYS A 1 98 ? -4.555 0.213 7.895 1.00 97.00 98 CYS A O 1
ATOM 810 N N . ALA A 1 99 ? -2.461 0.349 8.701 1.00 98.44 99 ALA A N 1
ATOM 811 C CA . ALA A 1 99 ? -1.844 0.579 7.402 1.00 98.44 99 ALA A CA 1
ATOM 812 C C . ALA A 1 99 ? -0.581 -0.257 7.175 1.00 98.44 99 ALA A C 1
ATOM 814 O O . ALA A 1 99 ? 0.202 -0.456 8.094 1.00 98.44 99 ALA A O 1
ATOM 815 N N . VAL A 1 100 ? -0.355 -0.670 5.929 1.00 98.69 100 VAL A N 1
ATOM 816 C CA . VAL A 1 100 ? 0.927 -1.199 5.451 1.00 98.69 100 VAL A CA 1
ATOM 817 C C . VAL A 1 100 ? 1.455 -0.300 4.344 1.00 98.69 100 VAL A C 1
ATOM 819 O O . VAL A 1 100 ? 0.724 0.030 3.409 1.00 98.69 100 VAL A O 1
ATOM 822 N N . ILE A 1 101 ? 2.731 0.060 4.426 1.00 98.62 101 ILE A N 1
ATOM 823 C CA . ILE A 1 101 ? 3.459 0.794 3.392 1.00 98.62 101 ILE A CA 1
ATOM 824 C C . ILE A 1 101 ? 4.602 -0.096 2.910 1.00 98.62 101 ILE A C 1
ATOM 826 O O . ILE A 1 101 ? 5.450 -0.489 3.702 1.00 98.62 101 ILE A O 1
ATOM 830 N N . ILE A 1 102 ? 4.643 -0.387 1.614 1.00 97.44 102 ILE A N 1
ATOM 831 C CA . ILE A 1 102 ? 5.735 -1.100 0.953 1.00 97.44 102 ILE A CA 1
ATOM 832 C C . ILE A 1 102 ? 6.417 -0.123 -0.007 1.00 97.44 102 ILE A C 1
ATOM 834 O O . ILE A 1 102 ? 5.922 0.135 -1.104 1.00 97.44 102 ILE A O 1
ATOM 838 N N . GLY A 1 103 ? 7.542 0.445 0.423 1.00 94.06 103 GLY A N 1
ATOM 839 C CA . GLY A 1 103 ? 8.474 1.195 -0.415 1.00 94.06 103 GLY A CA 1
ATOM 840 C C . GLY A 1 103 ? 9.495 0.249 -1.039 1.00 94.06 103 GLY A C 1
ATOM 841 O O . GLY A 1 103 ? 10.519 -0.042 -0.424 1.00 94.06 103 GLY A O 1
ATOM 842 N N . GLY A 1 104 ? 9.193 -0.229 -2.245 1.00 85.25 104 GLY A N 1
ATOM 843 C CA . GLY A 1 104 ? 10.001 -1.187 -2.993 1.00 85.25 104 GLY A CA 1
ATOM 844 C C . GLY A 1 104 ? 11.328 -0.643 -3.533 1.00 85.25 104 GLY A C 1
ATOM 845 O O . GLY A 1 104 ? 11.803 0.430 -3.158 1.00 85.25 104 GLY A O 1
ATOM 846 N N . GLY A 1 105 ? 11.921 -1.391 -4.463 1.00 80.69 105 GLY A N 1
ATOM 847 C CA . GLY A 1 105 ? 13.264 -1.142 -4.992 1.00 80.69 105 GLY A CA 1
ATOM 848 C C . GLY A 1 105 ? 14.349 -1.982 -4.310 1.00 80.69 105 GLY A C 1
ATOM 849 O O . GLY A 1 105 ? 14.084 -2.717 -3.355 1.00 80.69 105 GLY A O 1
ATOM 850 N N . THR A 1 106 ? 15.567 -1.876 -4.841 1.00 69.38 106 THR A N 1
ATOM 851 C CA . THR A 1 106 ? 16.691 -2.823 -4.694 1.00 69.38 106 THR A CA 1
ATOM 852 C C . THR A 1 106 ? 17.544 -2.677 -3.434 1.00 69.38 106 THR A C 1
ATOM 854 O O . THR A 1 106 ?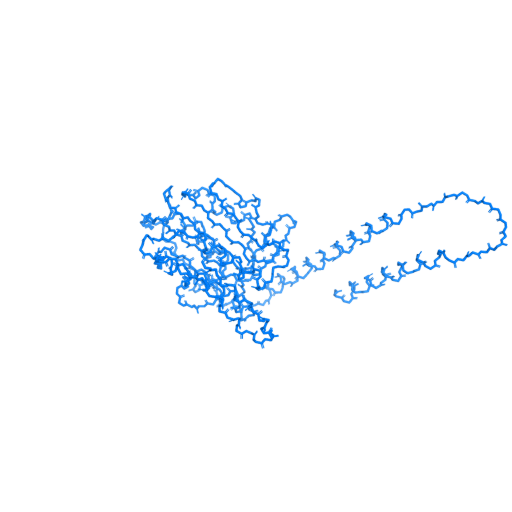 18.484 -3.446 -3.259 1.00 69.38 106 THR A O 1
ATOM 857 N N . GLY A 1 107 ? 17.290 -1.687 -2.575 1.00 56.91 107 GLY A N 1
ATOM 858 C CA . GLY A 1 107 ? 18.165 -1.355 -1.437 1.00 56.91 107 GLY A CA 1
ATOM 859 C C . GLY A 1 107 ? 19.450 -0.610 -1.831 1.00 56.91 107 GLY A C 1
ATOM 860 O O . GLY A 1 107 ? 19.966 0.175 -1.038 1.00 56.91 107 GLY A O 1
ATOM 861 N N . SER A 1 108 ? 19.921 -0.761 -3.074 1.00 53.22 108 SER A N 1
ATOM 862 C CA . SER A 1 108 ? 20.885 0.162 -3.675 1.00 53.22 108 SER A CA 1
ATOM 863 C C . SER A 1 108 ? 20.292 1.573 -3.793 1.00 53.22 108 SER A C 1
ATOM 865 O O . SER A 1 108 ? 19.076 1.766 -3.876 1.00 53.22 108 SER A O 1
ATOM 867 N N . SER A 1 109 ? 21.162 2.582 -3.806 1.00 50.50 109 SER A N 1
ATOM 868 C CA . SER A 1 109 ? 20.824 4.014 -3.797 1.00 50.50 109 SER A CA 1
ATOM 869 C C . SER A 1 109 ? 20.104 4.535 -5.050 1.00 50.50 109 SER A C 1
ATOM 871 O O . SER A 1 109 ? 19.898 5.737 -5.170 1.00 50.50 109 SER A O 1
ATOM 873 N N . ASP A 1 110 ? 19.717 3.662 -5.977 1.00 52.47 110 ASP A N 1
ATOM 874 C CA . ASP A 1 110 ? 19.373 4.006 -7.361 1.00 52.47 110 ASP A CA 1
ATOM 875 C C . ASP A 1 110 ? 17.926 4.499 -7.543 1.00 52.47 110 ASP A C 1
ATOM 877 O O . ASP A 1 110 ? 17.484 4.742 -8.666 1.00 52.47 110 ASP A O 1
ATOM 881 N N . SER A 1 111 ? 17.137 4.602 -6.467 1.00 60.09 111 SER A N 1
ATOM 882 C CA . SER A 1 111 ? 15.757 5.125 -6.508 1.00 60.09 111 SER A CA 1
ATOM 883 C C . SER A 1 111 ? 15.303 5.749 -5.176 1.00 60.09 111 SER A C 1
ATOM 885 O O . SER A 1 111 ? 14.356 5.260 -4.540 1.00 60.09 111 SER A O 1
ATOM 887 N N . PRO A 1 112 ? 15.963 6.828 -4.707 1.00 70.94 112 PRO A N 1
ATOM 888 C CA . PRO A 1 112 ? 15.601 7.510 -3.464 1.00 70.94 112 PRO A CA 1
ATOM 889 C C . PRO A 1 112 ? 14.170 8.073 -3.482 1.00 70.94 112 PRO A C 1
ATOM 891 O O . PRO A 1 112 ? 13.569 8.245 -2.419 1.00 70.94 112 PRO A O 1
ATOM 894 N N . GLU A 1 113 ? 13.591 8.307 -4.662 1.00 82.12 113 GLU A N 1
ATOM 895 C CA . GLU A 1 113 ? 12.234 8.817 -4.863 1.00 82.12 113 GLU A CA 1
ATOM 896 C C . GLU A 1 113 ? 11.178 7.861 -4.299 1.00 82.12 113 GLU A C 1
ATOM 898 O O . GLU A 1 113 ? 10.242 8.312 -3.642 1.00 82.12 113 GLU A O 1
ATOM 903 N N . ILE A 1 114 ? 11.330 6.543 -4.481 1.00 88.81 114 ILE A N 1
ATOM 904 C CA . ILE A 1 114 ? 10.373 5.550 -3.955 1.00 88.81 114 ILE A CA 1
ATOM 905 C C . ILE A 1 114 ? 10.358 5.606 -2.421 1.00 88.81 114 ILE A C 1
ATOM 907 O O . ILE A 1 114 ? 9.296 5.726 -1.807 1.00 88.81 114 ILE A O 1
ATOM 911 N N . SER A 1 115 ? 11.542 5.617 -1.801 1.00 88.31 115 SER A N 1
ATOM 912 C CA . SER A 1 115 ? 11.703 5.747 -0.344 1.00 88.31 115 SER A CA 1
ATOM 913 C C . SER A 1 115 ? 11.351 7.145 0.189 1.00 88.31 115 SER A C 1
ATOM 915 O O . SER A 1 115 ? 11.141 7.320 1.390 1.00 88.31 115 SER A O 1
ATOM 917 N N . TYR A 1 116 ? 11.312 8.172 -0.662 1.00 89.88 116 TYR A N 1
ATOM 918 C CA . TYR A 1 116 ? 10.768 9.492 -0.333 1.00 89.88 116 TYR A CA 1
ATOM 919 C C . TYR A 1 116 ? 9.234 9.461 -0.336 1.00 89.88 116 TYR A C 1
ATOM 921 O O . TYR A 1 116 ? 8.611 9.895 0.633 1.00 89.88 116 TYR A O 1
ATOM 929 N N . TYR A 1 117 ? 8.612 8.885 -1.368 1.00 93.69 117 TYR A N 1
ATOM 930 C CA . TYR A 1 117 ? 7.156 8.782 -1.468 1.00 93.69 117 TYR A CA 1
ATOM 931 C C . TYR A 1 117 ? 6.544 7.862 -0.413 1.00 93.69 117 TYR A C 1
ATOM 933 O O . TYR A 1 117 ? 5.518 8.217 0.166 1.00 93.69 117 TYR A O 1
ATOM 941 N N . ALA A 1 118 ? 7.188 6.740 -0.093 1.00 95.38 118 ALA A N 1
ATOM 942 C CA . ALA A 1 118 ? 6.745 5.860 0.986 1.00 95.38 118 ALA A CA 1
ATOM 943 C C . ALA A 1 118 ? 6.785 6.579 2.347 1.00 95.38 118 ALA A C 1
ATOM 945 O O . ALA A 1 118 ? 5.815 6.541 3.104 1.00 95.38 118 ALA A O 1
ATOM 946 N N . HIS A 1 119 ? 7.834 7.367 2.606 1.00 95.19 119 HIS A N 1
ATOM 947 C CA . HIS A 1 119 ? 7.906 8.193 3.810 1.00 95.19 119 HIS A CA 1
ATOM 948 C C . HIS A 1 119 ? 6.895 9.365 3.793 1.00 95.19 119 HIS A C 1
ATOM 950 O O . HIS A 1 119 ? 6.312 9.681 4.830 1.00 95.19 119 HIS A O 1
ATOM 956 N N . LYS A 1 120 ? 6.582 9.959 2.625 1.00 94.75 120 LYS A N 1
ATOM 957 C CA . LYS A 1 120 ? 5.476 10.935 2.480 1.00 94.75 120 LYS A CA 1
ATOM 958 C C . LYS A 1 120 ? 4.132 10.310 2.885 1.00 94.75 120 LYS A C 1
ATOM 960 O O . LYS A 1 120 ? 3.333 10.987 3.533 1.00 94.75 120 LYS A O 1
ATOM 965 N N . ILE A 1 121 ? 3.887 9.040 2.547 1.00 97.81 121 ILE A N 1
ATOM 966 C CA . ILE A 1 121 ? 2.694 8.303 2.997 1.00 97.81 121 ILE A CA 1
ATOM 967 C C . ILE A 1 121 ? 2.719 8.117 4.515 1.00 97.81 121 ILE A C 1
ATOM 969 O O . ILE A 1 121 ? 1.732 8.473 5.152 1.00 97.81 121 ILE A O 1
ATOM 973 N N . TYR A 1 122 ? 3.827 7.646 5.099 1.00 98.00 122 TYR A N 1
ATOM 974 C CA . TYR A 1 122 ? 3.980 7.489 6.555 1.00 98.00 122 TYR A CA 1
ATOM 975 C C . TYR A 1 122 ? 3.644 8.792 7.298 1.00 98.00 122 TYR A C 1
ATOM 977 O O . TYR A 1 122 ? 2.685 8.830 8.068 1.00 98.00 122 TYR A O 1
ATOM 985 N N . ILE A 1 123 ? 4.313 9.904 6.971 1.00 96.38 123 ILE A N 1
ATOM 986 C CA . ILE A 1 123 ? 4.030 11.227 7.560 1.00 96.38 123 ILE A CA 1
ATOM 987 C C . ILE A 1 123 ? 2.579 11.670 7.292 1.00 96.38 123 ILE A C 1
ATOM 989 O O . ILE A 1 123 ? 1.941 12.297 8.143 1.00 96.38 123 ILE A O 1
ATOM 993 N N . GLY A 1 124 ? 2.030 11.332 6.123 1.00 95.56 124 GLY A N 1
ATOM 994 C CA . GLY A 1 124 ? 0.626 11.542 5.783 1.00 95.56 124 GLY A CA 1
ATOM 995 C C . GLY A 1 124 ? -0.334 10.808 6.722 1.00 95.56 124 GLY A C 1
ATOM 996 O O . GLY A 1 124 ? -1.305 11.410 7.172 1.00 95.56 124 GLY A O 1
ATOM 997 N N . LEU A 1 125 ? -0.055 9.548 7.059 1.00 96.25 125 LEU A N 1
ATOM 998 C CA . LEU A 1 125 ? -0.843 8.733 7.987 1.00 96.25 125 LEU A CA 1
ATOM 999 C C . LEU A 1 125 ? -0.688 9.202 9.438 1.00 96.25 125 LEU A C 1
ATOM 1001 O O . LEU A 1 125 ? -1.695 9.334 10.134 1.00 96.25 125 LEU A O 1
ATOM 1005 N N . LYS A 1 126 ? 0.523 9.565 9.883 1.00 95.06 126 LYS A N 1
ATOM 1006 C CA . LYS A 1 126 ? 0.741 10.188 11.205 1.00 95.06 126 LYS A CA 1
ATOM 1007 C C . LYS A 1 126 ? -0.157 11.422 11.384 1.00 95.06 126 LYS A C 1
ATOM 1009 O O . LYS A 1 126 ? -0.888 11.528 12.366 1.00 95.06 126 LYS A O 1
ATOM 1014 N N . LYS A 1 127 ? -0.230 12.293 10.367 1.00 90.56 127 LYS A N 1
ATOM 1015 C CA . LYS A 1 127 ? -1.136 13.465 10.320 1.00 90.56 127 LYS A CA 1
ATOM 1016 C C . LYS A 1 127 ? -2.636 13.122 10.263 1.00 90.56 127 LYS A C 1
ATOM 1018 O O . LYS A 1 127 ? -3.465 14.008 10.452 1.00 90.56 127 LYS A O 1
ATOM 1023 N N . LYS A 1 128 ? -3.001 11.862 10.007 1.00 90.06 128 LYS A N 1
ATOM 1024 C CA . LYS A 1 128 ? -4.378 11.330 10.049 1.00 90.06 128 LYS A CA 1
ATOM 1025 C C . LYS A 1 128 ? -4.718 10.654 11.386 1.00 90.06 128 LYS A C 1
ATOM 1027 O O . LYS A 1 128 ? -5.788 10.051 11.490 1.00 90.06 128 LYS A O 1
ATOM 1032 N N . GLY A 1 129 ? -3.833 10.737 12.384 1.00 92.12 129 GLY A N 1
ATOM 1033 C CA . GLY A 1 129 ? -3.998 10.107 13.697 1.00 92.12 129 GLY A CA 1
ATOM 1034 C C . GLY A 1 129 ? -3.582 8.633 13.735 1.00 92.12 129 GLY A C 1
ATOM 1035 O O . GLY A 1 129 ? -4.109 7.868 14.534 1.00 92.12 129 GLY A O 1
ATOM 1036 N N . PHE A 1 130 ? -2.690 8.189 12.845 1.00 93.75 130 PHE A N 1
ATOM 1037 C CA . PHE A 1 130 ? -2.050 6.881 13.002 1.00 93.75 130 PHE A CA 1
ATOM 1038 C C . PHE A 1 130 ? -0.868 6.996 13.974 1.00 93.75 130 PHE A C 1
ATOM 1040 O O . PHE A 1 130 ? -0.065 7.929 13.898 1.00 93.75 130 PHE A O 1
ATOM 1047 N N . SER A 1 131 ? -0.769 6.025 14.874 1.00 93.81 131 SER A N 1
ATOM 1048 C CA . SER A 1 131 ? 0.426 5.742 15.666 1.00 93.81 131 SER A CA 1
ATOM 1049 C C . SER A 1 131 ? 1.353 4.804 14.888 1.00 93.81 131 SER A C 1
ATOM 1051 O O . SER A 1 131 ? 0.954 4.231 13.877 1.00 93.81 131 SER A O 1
ATOM 1053 N N . ASP A 1 132 ? 2.570 4.590 15.377 1.00 94.00 132 ASP A N 1
ATOM 1054 C CA . ASP A 1 132 ? 3.481 3.618 14.753 1.00 94.00 132 ASP A CA 1
ATOM 1055 C C . ASP A 1 132 ? 2.988 2.186 14.980 1.00 94.00 132 ASP A C 1
ATOM 1057 O O . ASP A 1 132 ? 3.077 1.349 14.099 1.00 94.00 132 ASP A O 1
ATOM 1061 N N . LYS A 1 133 ? 2.300 1.927 16.100 1.00 93.56 133 LYS A N 1
ATOM 1062 C CA . LYS A 1 133 ? 1.713 0.613 16.415 1.00 93.56 133 LYS A CA 1
ATOM 1063 C C . LYS A 1 133 ? 0.620 0.156 15.436 1.00 93.56 133 LYS A C 1
ATOM 1065 O O . LYS A 1 133 ? 0.224 -1.002 15.479 1.00 93.56 133 LYS A O 1
ATOM 1070 N N . ASN A 1 134 ? 0.102 1.046 14.585 1.00 95.19 134 ASN A N 1
ATOM 1071 C CA . ASN A 1 134 ? -0.881 0.711 13.550 1.00 95.19 134 ASN A CA 1
ATOM 1072 C C . ASN A 1 134 ? -0.454 1.136 12.134 1.00 95.19 134 ASN A C 1
ATOM 1074 O O . ASN A 1 134 ? -1.305 1.244 11.242 1.00 95.19 134 ASN A O 1
ATOM 1078 N N . ILE A 1 135 ? 0.851 1.308 11.911 1.00 97.88 135 ILE A N 1
ATOM 1079 C CA . ILE A 1 135 ? 1.483 1.330 10.589 1.00 97.88 135 ILE A CA 1
ATOM 1080 C C . ILE A 1 135 ? 2.560 0.238 10.581 1.00 97.88 135 ILE A C 1
ATOM 1082 O O . ILE A 1 135 ? 3.306 0.131 11.539 1.00 97.88 135 ILE A O 1
ATOM 1086 N N . TYR A 1 136 ? 2.674 -0.535 9.503 1.00 98.06 136 TYR A N 1
ATOM 1087 C CA . TYR A 1 136 ? 3.875 -1.326 9.230 1.00 98.06 136 TYR A CA 1
ATOM 1088 C C . TYR A 1 136 ? 4.514 -0.840 7.935 1.00 98.06 136 TYR A C 1
ATOM 1090 O O . TYR A 1 136 ? 3.877 -0.856 6.875 1.00 98.06 136 TYR A O 1
ATOM 1098 N N . TYR A 1 137 ? 5.749 -0.365 8.007 1.00 97.69 137 TYR A N 1
ATOM 1099 C CA . TYR A 1 137 ? 6.421 0.326 6.916 1.00 97.69 137 TYR A CA 1
ATOM 1100 C C . TYR A 1 137 ? 7.712 -0.395 6.521 1.00 97.69 137 TYR A C 1
ATOM 1102 O O . TYR A 1 137 ? 8.747 -0.328 7.180 1.00 97.69 137 TYR A O 1
ATOM 1110 N N . VAL A 1 138 ? 7.640 -1.055 5.368 1.00 94.88 138 VAL A N 1
ATOM 1111 C CA . VAL A 1 138 ? 8.766 -1.671 4.670 1.00 94.88 138 VAL A CA 1
ATOM 1112 C C . VAL A 1 138 ? 9.387 -0.648 3.714 1.00 94.88 138 VAL A C 1
ATOM 1114 O O . VAL A 1 138 ? 8.664 0.006 2.959 1.00 94.88 138 VAL A O 1
ATOM 1117 N N . SER A 1 139 ? 10.715 -0.511 3.700 1.00 92.31 139 SER A N 1
ATOM 1118 C CA . SER A 1 139 ? 11.422 0.447 2.832 1.00 92.31 139 SER A CA 1
ATOM 1119 C C . SER A 1 139 ? 12.785 -0.069 2.370 1.00 92.31 139 SER A C 1
ATOM 1121 O O . SER A 1 139 ? 13.475 -0.777 3.097 1.00 92.31 139 SER A O 1
ATOM 1123 N N . ALA A 1 140 ? 13.226 0.334 1.178 1.00 85.12 140 ALA A N 1
ATOM 1124 C CA . ALA A 1 140 ? 14.607 0.136 0.727 1.00 85.12 140 ALA A CA 1
ATOM 1125 C C . ALA A 1 140 ? 15.632 0.976 1.524 1.00 85.12 140 ALA A C 1
ATOM 1127 O O . ALA A 1 140 ? 16.810 0.633 1.556 1.00 85.12 140 ALA A O 1
ATOM 1128 N N . GLN A 1 141 ? 15.201 2.061 2.179 1.00 85.00 141 GLN A N 1
ATOM 1129 C CA . GLN A 1 141 ? 16.054 2.942 2.988 1.00 85.00 141 GLN A CA 1
ATOM 1130 C C . GLN A 1 141 ? 15.607 2.969 4.451 1.00 85.00 141 GLN A C 1
ATOM 1132 O O . GLN A 1 141 ? 14.432 3.227 4.728 1.00 85.00 141 GLN A O 1
ATOM 1137 N N . LYS A 1 142 ? 16.559 2.822 5.382 1.00 81.44 142 LYS A N 1
ATOM 1138 C CA . LYS A 1 142 ? 16.335 3.024 6.821 1.00 81.44 142 LYS A CA 1
ATOM 1139 C C . LYS A 1 142 ? 16.010 4.498 7.099 1.00 81.44 142 LYS A C 1
ATOM 1141 O O . LYS A 1 142 ? 16.820 5.379 6.815 1.00 81.44 142 LYS A O 1
ATOM 1146 N N . LYS A 1 143 ? 14.815 4.759 7.630 1.00 83.94 143 LYS A N 1
ATOM 1147 C CA . LYS A 1 143 ? 14.295 6.083 8.021 1.00 83.94 143 LYS A CA 1
ATOM 1148 C C . LYS A 1 143 ? 13.454 5.939 9.289 1.00 83.94 143 LYS A C 1
ATOM 1150 O O . LYS A 1 143 ? 13.159 4.822 9.707 1.00 83.94 143 LYS A O 1
ATOM 1155 N N . GLU A 1 144 ? 13.052 7.062 9.879 1.00 87.50 144 GLU A N 1
ATOM 1156 C CA . GLU A 1 144 ? 12.063 7.066 10.960 1.00 87.50 144 GLU A CA 1
ATOM 1157 C C . GLU A 1 144 ? 10.796 6.298 10.538 1.00 87.50 144 GLU A C 1
ATOM 1159 O O . GLU A 1 144 ? 10.297 6.472 9.418 1.00 87.50 144 GLU A O 1
ATOM 1164 N N . GLY A 1 145 ? 10.316 5.440 11.440 1.00 91.00 145 GLY A N 1
ATOM 1165 C CA . GLY A 1 145 ? 9.116 4.631 11.256 1.00 91.00 145 GLY A CA 1
ATOM 1166 C C . GLY A 1 145 ? 9.262 3.431 10.322 1.00 91.00 145 GLY A C 1
ATOM 1167 O O . GLY A 1 145 ? 8.252 2.805 10.051 1.00 91.00 145 GLY A O 1
ATOM 1168 N N . VAL A 1 146 ? 10.455 3.117 9.797 1.00 92.62 146 VAL A N 1
ATOM 1169 C CA . VAL A 1 146 ? 10.676 1.917 8.965 1.00 92.62 146 VAL A CA 1
ATOM 1170 C C . VAL A 1 146 ? 10.902 0.697 9.856 1.00 92.62 146 VAL A C 1
ATOM 1172 O O . VAL A 1 146 ? 11.911 0.630 10.558 1.00 92.62 146 VAL A O 1
ATOM 1175 N N . ASP A 1 147 ? 10.003 -0.282 9.773 1.00 94.44 147 ASP A N 1
ATOM 1176 C CA . ASP A 1 147 ? 10.057 -1.533 10.538 1.00 94.44 147 ASP A CA 1
ATOM 1177 C C . ASP A 1 147 ? 10.969 -2.589 9.898 1.00 94.44 147 ASP A C 1
ATOM 1179 O O . ASP A 1 147 ? 11.566 -3.402 10.602 1.00 94.44 147 ASP A O 1
ATOM 1183 N N . ALA A 1 148 ? 11.066 -2.610 8.562 1.00 91.56 148 ALA A N 1
ATOM 1184 C CA . ALA A 1 148 ? 11.786 -3.657 7.836 1.00 91.56 148 ALA A CA 1
ATOM 1185 C C . ALA A 1 148 ? 12.315 -3.219 6.457 1.00 91.56 148 ALA A C 1
ATOM 1187 O O . ALA A 1 148 ? 11.810 -2.286 5.828 1.00 91.56 148 ALA A O 1
ATOM 1188 N N . PHE A 1 149 ? 13.320 -3.941 5.953 1.00 90.00 149 PHE A N 1
ATOM 1189 C CA . PHE A 1 149 ? 13.886 -3.711 4.622 1.00 90.00 149 PHE A CA 1
ATOM 1190 C C . PHE A 1 149 ? 13.022 -4.285 3.488 1.00 90.00 149 PHE A C 1
ATOM 1192 O O . PHE A 1 149 ? 12.411 -5.347 3.629 1.00 90.00 149 PHE A O 1
ATOM 1199 N N . SER A 1 150 ? 13.022 -3.598 2.340 1.00 90.31 150 SER A N 1
ATOM 1200 C CA . SER A 1 150 ? 12.363 -4.006 1.087 1.00 90.31 150 SER A CA 1
ATOM 1201 C C . SER A 1 150 ? 12.898 -5.337 0.547 1.00 90.31 150 SER A C 1
ATOM 1203 O O . SER A 1 150 ? 13.925 -5.389 -0.128 1.00 90.31 150 SER A O 1
ATOM 1205 N N . ASN A 1 151 ? 12.164 -6.417 0.817 1.00 90.56 151 ASN A N 1
ATOM 1206 C CA . ASN A 1 151 ? 12.324 -7.727 0.189 1.00 90.56 151 ASN A CA 1
ATOM 1207 C C . ASN A 1 151 ? 10.973 -8.479 0.162 1.00 90.56 151 ASN A C 1
ATOM 1209 O O . ASN A 1 151 ? 9.955 -7.989 0.679 1.00 90.56 151 ASN A O 1
ATOM 1213 N N . LYS A 1 152 ? 10.953 -9.665 -0.463 1.00 92.31 152 LYS A N 1
ATOM 1214 C CA . LYS A 1 152 ? 9.741 -10.484 -0.615 1.00 92.31 152 LYS A CA 1
ATOM 1215 C C . LYS A 1 152 ? 9.163 -10.943 0.727 1.00 92.31 152 LYS A C 1
ATOM 1217 O O . LYS A 1 152 ? 7.955 -10.823 0.926 1.00 92.31 152 LYS A O 1
ATOM 1222 N N . GLU A 1 153 ? 9.994 -11.413 1.654 1.00 92.06 153 GLU A N 1
ATOM 1223 C CA . GLU A 1 153 ? 9.511 -12.060 2.879 1.00 92.06 153 GLU A CA 1
ATOM 1224 C C . GLU A 1 153 ? 9.056 -11.065 3.957 1.00 92.06 153 GLU A C 1
ATOM 1226 O O . GLU A 1 153 ? 8.027 -11.292 4.591 1.00 92.06 153 GLU A O 1
ATOM 1231 N N . ASN A 1 154 ? 9.696 -9.899 4.077 1.00 93.38 154 ASN A N 1
ATOM 1232 C CA . ASN A 1 154 ? 9.210 -8.797 4.917 1.00 93.38 154 ASN A CA 1
ATOM 1233 C C . ASN A 1 154 ? 7.881 -8.235 4.388 1.00 93.38 154 ASN A C 1
ATOM 1235 O O . ASN A 1 154 ? 6.970 -7.928 5.159 1.00 93.38 154 ASN A O 1
ATOM 1239 N N . THR A 1 155 ? 7.716 -8.172 3.062 1.00 95.88 155 THR A N 1
ATOM 1240 C CA . THR A 1 155 ? 6.444 -7.766 2.441 1.00 95.88 155 THR A CA 1
ATOM 1241 C C . THR A 1 155 ? 5.355 -8.820 2.639 1.00 95.88 155 THR A C 1
ATOM 1243 O O . THR A 1 155 ? 4.218 -8.484 2.983 1.00 95.88 155 THR A O 1
ATOM 1246 N N . ARG A 1 156 ? 5.696 -10.108 2.509 1.00 96.56 156 ARG A N 1
ATOM 1247 C CA . ARG A 1 156 ? 4.818 -11.215 2.904 1.00 96.56 156 ARG A CA 1
ATOM 1248 C C . ARG A 1 156 ? 4.431 -11.101 4.375 1.00 96.56 156 ARG A C 1
ATOM 1250 O O . ARG A 1 156 ? 3.262 -11.312 4.684 1.00 96.56 156 ARG A O 1
ATOM 1257 N N . TYR A 1 157 ? 5.362 -10.790 5.276 1.00 95.06 157 TYR A N 1
ATOM 1258 C CA . TYR A 1 157 ? 5.071 -10.659 6.703 1.00 95.06 157 TYR A CA 1
ATOM 1259 C C . TYR A 1 157 ? 4.065 -9.543 6.976 1.00 95.06 157 TYR A C 1
ATOM 1261 O O . TYR A 1 157 ? 3.011 -9.808 7.565 1.00 95.06 157 TYR A O 1
ATOM 1269 N N . ALA A 1 158 ? 4.328 -8.349 6.443 1.00 97.12 158 ALA A N 1
ATOM 1270 C CA . ALA A 1 158 ? 3.437 -7.197 6.532 1.00 97.12 158 ALA A CA 1
ATOM 1271 C C . ALA A 1 158 ? 2.006 -7.530 6.066 1.00 97.12 158 ALA A C 1
ATOM 1273 O O . ALA A 1 158 ? 1.026 -7.249 6.758 1.00 97.12 158 ALA A O 1
ATOM 1274 N N . LEU A 1 159 ? 1.882 -8.169 4.896 1.00 97.50 159 LEU A N 1
ATOM 1275 C CA . LEU A 1 159 ? 0.594 -8.396 4.236 1.00 97.50 159 LEU A CA 1
ATOM 1276 C C . LEU A 1 159 ? -0.159 -9.641 4.728 1.00 97.50 159 LEU A C 1
ATOM 1278 O O . LEU A 1 159 ? -1.389 -9.622 4.787 1.00 97.50 159 LEU A O 1
ATOM 1282 N N . LYS A 1 160 ? 0.551 -10.726 5.059 1.00 95.81 160 LYS A N 1
ATOM 1283 C CA . LYS A 1 160 ? -0.044 -12.016 5.452 1.00 95.81 160 LYS A CA 1
ATOM 1284 C C . LYS A 1 160 ? -0.257 -12.137 6.957 1.00 95.81 160 LYS A C 1
ATOM 1286 O O . LYS A 1 160 ? -1.248 -12.741 7.361 1.00 95.81 160 LYS A O 1
ATOM 1291 N N . TYR A 1 161 ? 0.673 -11.638 7.770 1.00 92.94 161 TYR A N 1
AT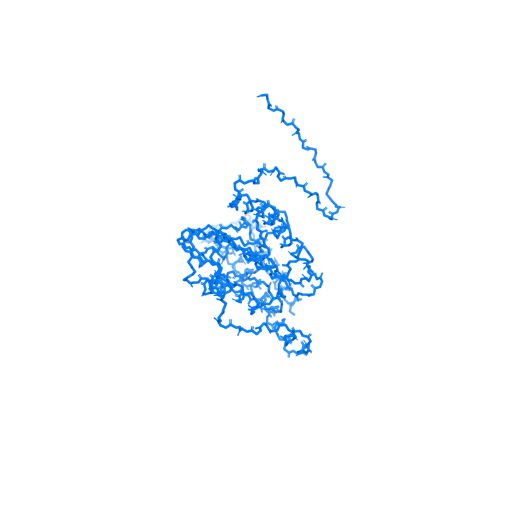OM 1292 C CA . TYR A 1 161 ? 0.684 -11.873 9.216 1.00 92.94 161 TYR A CA 1
ATOM 1293 C C . TYR A 1 161 ? 0.352 -10.596 9.991 1.00 92.94 161 TYR A C 1
ATOM 1295 O O . TYR A 1 161 ? -0.665 -10.575 10.682 1.00 92.94 161 TYR A O 1
ATOM 1303 N N . TRP A 1 162 ? 1.123 -9.518 9.811 1.00 95.25 162 TRP A N 1
ATOM 1304 C CA . TRP A 1 162 ? 0.928 -8.277 10.569 1.00 95.25 162 TRP A CA 1
ATOM 1305 C C . TRP A 1 162 ? -0.458 -7.661 10.336 1.00 95.25 162 TRP A C 1
ATOM 1307 O O . TRP A 1 162 ? -1.176 -7.400 11.299 1.00 95.25 162 TRP A O 1
ATOM 1317 N N . LEU A 1 163 ? -0.905 -7.525 9.076 1.00 94.50 163 LEU A N 1
ATOM 1318 C CA . LEU A 1 163 ? -2.261 -7.029 8.794 1.00 94.50 163 LEU A CA 1
ATOM 1319 C C . LEU A 1 163 ? -3.339 -7.839 9.517 1.00 94.50 163 LEU A C 1
ATOM 1321 O O . LEU A 1 163 ? -4.267 -7.249 10.059 1.00 94.50 163 LEU A O 1
ATOM 1325 N N . ARG A 1 164 ? -3.211 -9.172 9.567 1.00 92.19 164 ARG A N 1
ATOM 1326 C CA . ARG A 1 164 ? -4.216 -10.043 10.192 1.00 92.19 164 ARG A CA 1
ATOM 1327 C C . ARG A 1 164 ? -4.284 -9.885 11.710 1.00 92.19 164 ARG A C 1
ATOM 1329 O O . ARG A 1 164 ? -5.382 -9.964 12.246 1.00 92.19 164 ARG A O 1
ATOM 1336 N N . SER A 1 165 ? -3.165 -9.640 12.395 1.00 88.00 165 SER A N 1
ATOM 1337 C CA . SER A 1 165 ? -3.164 -9.382 13.845 1.00 88.00 165 SER A CA 1
ATOM 1338 C C . SER A 1 165 ? -3.616 -7.962 14.220 1.00 88.00 165 SER A C 1
ATOM 1340 O O . SER A 1 165 ? -3.946 -7.722 15.380 1.00 88.00 165 SER A O 1
ATOM 1342 N N . HIS A 1 166 ? -3.683 -7.047 13.242 1.00 92.19 166 HIS A N 1
ATOM 1343 C CA . HIS A 1 166 ? -4.022 -5.628 13.424 1.00 92.19 166 HIS A CA 1
ATOM 1344 C C . HIS A 1 166 ? -5.371 -5.223 12.787 1.00 92.19 166 HIS A C 1
ATOM 1346 O O . HIS A 1 166 ? -5.717 -4.037 12.785 1.00 92.19 166 HIS A O 1
ATOM 1352 N N . SER A 1 167 ? -6.140 -6.169 12.228 1.00 92.31 167 SER A N 1
ATOM 1353 C CA . SER A 1 167 ? -7.423 -5.904 11.554 1.00 92.31 167 SER A CA 1
ATOM 1354 C C . SER A 1 167 ? -8.539 -6.872 11.943 1.00 92.31 167 SER A C 1
ATOM 1356 O O . SER A 1 167 ? -8.329 -8.083 11.993 1.00 92.31 167 SER A O 1
ATOM 1358 N N . GLY A 1 168 ? -9.752 -6.345 12.107 1.00 91.25 168 GLY A N 1
ATOM 1359 C CA . GLY A 1 168 ? -10.992 -7.113 12.204 1.00 91.25 168 GLY A CA 1
ATOM 1360 C C . GLY A 1 168 ? -12.125 -6.482 11.390 1.00 91.25 168 GLY A C 1
ATOM 1361 O O . GLY A 1 168 ? -11.943 -5.478 10.705 1.00 91.25 168 GLY A O 1
ATOM 1362 N N . SER A 1 169 ? -13.337 -7.026 11.504 1.00 91.81 169 SER A N 1
ATOM 1363 C CA . SER A 1 169 ? -14.514 -6.622 10.709 1.00 91.81 169 SER A CA 1
ATOM 1364 C C . SER A 1 169 ? -14.930 -5.148 10.848 1.00 91.81 169 SER A C 1
ATOM 1366 O O . SER A 1 169 ? -15.664 -4.640 10.002 1.00 91.81 169 SER A O 1
ATOM 1368 N N . LEU A 1 170 ? -14.451 -4.450 11.884 1.00 91.75 170 LEU A N 1
ATOM 1369 C CA . LEU A 1 170 ? -14.677 -3.020 12.123 1.00 91.75 170 LEU A CA 1
ATOM 1370 C C . LEU A 1 170 ? -13.490 -2.128 11.700 1.00 91.75 170 LEU A C 1
ATOM 1372 O O . LEU A 1 170 ? -13.633 -0.907 11.665 1.00 91.75 170 LEU A O 1
ATOM 1376 N N . THR A 1 171 ? -12.343 -2.716 11.347 1.00 94.00 171 THR A N 1
ATOM 1377 C CA . THR A 1 171 ? -11.104 -2.008 10.994 1.00 94.00 171 THR A CA 1
ATOM 1378 C C . THR A 1 171 ? -11.108 -1.536 9.542 1.00 94.00 171 THR A C 1
ATOM 1380 O O . THR A 1 171 ? -11.438 -2.295 8.628 1.00 94.00 171 THR A O 1
ATOM 1383 N N . SER A 1 172 ? -10.671 -0.301 9.303 1.00 97.00 172 SER A N 1
ATOM 1384 C CA . SER A 1 172 ? -10.323 0.182 7.962 1.00 97.00 172 SER A CA 1
ATOM 1385 C C . SER A 1 172 ? -8.842 -0.073 7.655 1.00 97.00 172 SER A C 1
ATOM 1387 O O . SER A 1 172 ? -7.962 0.509 8.291 1.00 97.00 172 SER A O 1
ATOM 1389 N N . CYS A 1 173 ? -8.559 -0.918 6.665 1.00 97.81 173 CYS A N 1
ATOM 1390 C CA . CYS A 1 173 ? -7.202 -1.278 6.247 1.00 97.81 173 CYS A CA 1
ATOM 1391 C C . CYS A 1 173 ? -6.726 -0.423 5.065 1.00 97.81 173 CYS A C 1
ATOM 1393 O O . CYS A 1 173 ? -7.468 -0.216 4.100 1.00 97.81 173 CYS A O 1
ATOM 1395 N N . TYR A 1 174 ? -5.468 0.010 5.097 1.00 98.62 174 TYR A N 1
ATOM 1396 C CA . TYR A 1 174 ? -4.853 0.818 4.041 1.00 98.62 174 TYR A CA 1
ATOM 1397 C C . TYR A 1 174 ? -3.530 0.188 3.594 1.00 98.62 174 TYR A C 1
ATOM 1399 O O . TYR A 1 174 ? -2.610 0.056 4.390 1.00 98.62 174 TYR A O 1
ATOM 1407 N N . ILE A 1 175 ? -3.418 -0.215 2.332 1.00 98.75 175 ILE A N 1
ATOM 1408 C CA . ILE A 1 175 ? -2.224 -0.864 1.779 1.00 98.75 175 ILE A CA 1
ATOM 1409 C C . ILE A 1 175 ? -1.652 0.043 0.696 1.00 98.75 175 ILE A C 1
ATOM 1411 O O . ILE A 1 175 ? -2.339 0.370 -0.268 1.00 98.75 175 ILE A O 1
ATOM 1415 N N . PHE A 1 176 ? -0.395 0.444 0.838 1.00 98.62 176 PHE A N 1
ATOM 1416 C CA . PHE A 1 176 ? 0.295 1.302 -0.116 1.00 98.62 176 PHE A CA 1
ATOM 1417 C C . PHE A 1 176 ? 1.500 0.562 -0.682 1.00 98.62 176 PHE A C 1
ATOM 1419 O O . PHE A 1 176 ? 2.462 0.302 0.032 1.00 98.62 176 PHE A O 1
ATOM 1426 N N . LEU A 1 177 ? 1.447 0.232 -1.965 1.00 97.81 177 LEU A N 1
ATOM 1427 C CA . LEU A 1 177 ? 2.518 -0.415 -2.709 1.00 97.81 177 LEU A CA 1
ATOM 1428 C C . LEU A 1 177 ? 3.158 0.631 -3.624 1.00 97.81 177 LEU A C 1
ATOM 1430 O O . LEU A 1 177 ? 2.484 1.213 -4.474 1.00 97.81 177 LEU A O 1
ATOM 1434 N N . LEU A 1 178 ? 4.446 0.894 -3.440 1.00 95.62 178 LEU A N 1
ATOM 1435 C CA . LEU A 1 178 ? 5.233 1.834 -4.233 1.00 95.62 178 LEU A CA 1
ATOM 1436 C C . LEU A 1 178 ? 6.479 1.131 -4.751 1.00 95.62 178 LEU A C 1
ATOM 1438 O O . LEU A 1 178 ? 7.114 0.384 -4.012 1.00 95.62 178 LEU A O 1
ATOM 1442 N N . GLY A 1 179 ? 6.875 1.394 -5.992 1.00 92.94 179 GLY A N 1
ATOM 1443 C CA . GLY A 1 179 ? 8.125 0.841 -6.502 1.00 92.94 179 GLY A CA 1
ATOM 1444 C C . GLY A 1 179 ? 8.306 0.981 -8.003 1.00 92.94 179 GLY A C 1
ATOM 1445 O O . GLY A 1 179 ? 7.483 1.577 -8.698 1.00 92.94 179 GLY A O 1
ATOM 1446 N N . HIS A 1 180 ? 9.364 0.352 -8.511 1.00 91.31 180 HIS A N 1
ATOM 1447 C CA . HIS A 1 180 ? 9.415 -0.011 -9.924 1.00 91.31 180 HIS A CA 1
ATOM 1448 C C . HIS A 1 180 ? 8.452 -1.157 -10.183 1.00 91.31 180 HIS A C 1
ATOM 1450 O O . HIS A 1 180 ? 8.301 -2.056 -9.352 1.00 91.31 180 HIS A O 1
ATOM 1456 N N . GLY A 1 181 ? 7.797 -1.114 -11.336 1.00 91.31 181 GLY A N 1
ATOM 1457 C CA . GLY A 1 181 ? 6.817 -2.115 -11.714 1.00 91.31 181 GLY A CA 1
ATOM 1458 C C . GLY A 1 181 ? 6.958 -2.535 -13.165 1.00 91.31 181 GLY A C 1
ATOM 1459 O O . GLY A 1 181 ? 7.465 -1.791 -14.007 1.00 91.31 181 GLY A O 1
ATOM 1460 N N . ASN A 1 182 ? 6.533 -3.759 -13.432 1.00 91.00 182 ASN A N 1
ATOM 1461 C CA . ASN A 1 182 ? 6.528 -4.374 -14.750 1.00 91.00 182 ASN A CA 1
ATOM 1462 C C . ASN A 1 182 ? 5.279 -5.265 -14.865 1.00 91.00 182 ASN A C 1
ATOM 1464 O O . ASN A 1 182 ? 4.470 -5.327 -13.941 1.00 91.00 182 ASN A O 1
ATOM 1468 N N . HIS A 1 183 ? 5.114 -5.969 -15.977 1.00 91.88 183 HIS A N 1
ATOM 1469 C CA . HIS A 1 183 ? 4.097 -7.008 -16.119 1.00 91.88 183 HIS A CA 1
ATOM 1470 C C . HIS A 1 183 ? 4.691 -8.256 -16.769 1.00 91.88 183 HIS A C 1
ATOM 1472 O O . HIS A 1 183 ? 5.701 -8.195 -17.476 1.00 91.88 183 HIS A O 1
ATOM 1478 N N . ARG A 1 184 ? 4.044 -9.396 -16.544 1.00 90.31 184 ARG A N 1
ATOM 1479 C CA . ARG A 1 184 ? 4.350 -10.667 -17.201 1.00 90.31 184 ARG A CA 1
ATOM 1480 C C . ARG A 1 184 ? 3.037 -11.314 -17.613 1.00 90.31 184 ARG A C 1
ATOM 1482 O O . ARG A 1 184 ? 2.301 -11.804 -16.763 1.00 90.31 184 ARG A O 1
ATOM 1489 N N . LYS A 1 185 ? 2.771 -11.345 -18.924 1.00 87.06 185 LYS A N 1
ATOM 1490 C CA . LYS A 1 185 ? 1.435 -11.651 -19.466 1.00 87.06 185 LYS A CA 1
ATOM 1491 C C . LYS A 1 185 ? 0.421 -10.686 -18.833 1.00 87.06 185 LYS A C 1
ATOM 1493 O O . LYS A 1 185 ? 0.623 -9.483 -18.940 1.00 87.06 185 LYS A O 1
ATOM 1498 N N . ASP A 1 186 ? -0.575 -11.203 -18.128 1.00 87.00 186 ASP A N 1
ATOM 1499 C CA . ASP A 1 186 ? -1.657 -10.426 -17.521 1.00 87.00 186 ASP A CA 1
ATOM 1500 C C . ASP A 1 186 ? -1.422 -10.122 -16.024 1.00 87.00 186 ASP A C 1
ATOM 1502 O O . ASP A 1 186 ? -2.290 -9.564 -15.363 1.00 87.00 186 ASP A O 1
ATOM 1506 N N . GLU A 1 187 ? -0.245 -10.459 -15.478 1.00 90.81 187 GLU A N 1
ATOM 1507 C CA . GLU A 1 187 ? 0.120 -10.231 -14.071 1.00 90.81 187 GLU A CA 1
ATOM 1508 C C . GLU A 1 187 ? 1.007 -8.987 -13.898 1.00 90.81 187 GLU A C 1
ATOM 1510 O O . GLU A 1 187 ? 2.067 -8.876 -14.523 1.00 90.81 187 GLU A O 1
ATOM 1515 N N . GLY A 1 188 ? 0.617 -8.084 -12.993 1.00 94.31 188 GLY A N 1
ATOM 1516 C CA . GLY A 1 188 ? 1.456 -6.977 -12.532 1.00 94.31 188 GLY A CA 1
ATOM 1517 C C . GLY A 1 188 ? 2.555 -7.440 -11.570 1.00 94.31 188 GLY A C 1
ATOM 1518 O O . GLY A 1 188 ? 2.322 -8.286 -10.708 1.00 94.31 188 GLY A O 1
ATOM 1519 N N . LEU A 1 189 ? 3.755 -6.870 -11.709 1.00 95.94 189 LEU A N 1
ATOM 1520 C CA . LEU A 1 189 ? 4.948 -7.185 -10.917 1.00 95.94 189 LEU A CA 1
ATOM 1521 C C . LEU A 1 189 ? 5.490 -5.934 -10.212 1.00 95.94 189 LEU A C 1
ATOM 1523 O O . LEU A 1 189 ? 5.581 -4.872 -10.828 1.00 95.94 189 LEU A O 1
ATOM 1527 N N . LEU A 1 190 ? 5.887 -6.063 -8.943 1.00 94.62 190 LEU A N 1
ATOM 1528 C CA . LEU A 1 190 ? 6.498 -5.004 -8.126 1.00 94.62 190 LEU A CA 1
ATOM 1529 C C . LEU A 1 190 ? 7.909 -5.428 -7.697 1.00 94.62 190 LEU A C 1
ATOM 1531 O O . LEU A 1 190 ? 8.074 -6.513 -7.140 1.00 94.62 190 LEU A O 1
ATOM 1535 N N . LEU A 1 191 ? 8.910 -4.581 -7.946 1.00 91.62 191 LEU A N 1
ATOM 1536 C CA . LEU A 1 191 ? 10.314 -4.839 -7.602 1.00 91.62 191 LEU A CA 1
ATOM 1537 C C . LEU A 1 191 ? 10.568 -4.628 -6.098 1.00 91.62 191 LEU A C 1
ATOM 1539 O O . LEU A 1 191 ? 10.345 -3.528 -5.586 1.00 91.62 191 LEU A O 1
ATOM 1543 N N . LEU A 1 192 ? 11.089 -5.650 -5.417 1.00 88.19 192 LEU A N 1
ATOM 1544 C CA . LEU A 1 192 ? 11.432 -5.665 -3.990 1.00 88.19 192 LEU A CA 1
ATOM 1545 C C . LEU A 1 192 ? 12.797 -6.332 -3.774 1.00 88.19 192 LEU A C 1
ATOM 1547 O O . LEU A 1 192 ? 12.945 -7.540 -3.978 1.00 88.19 192 LEU A O 1
ATOM 1551 N N . GLY A 1 193 ? 13.792 -5.568 -3.327 1.00 82.81 193 GLY A N 1
ATOM 1552 C CA . GLY A 1 193 ? 15.161 -6.064 -3.226 1.00 82.81 193 GLY A CA 1
ATOM 1553 C C . GLY A 1 193 ? 15.645 -6.547 -4.595 1.00 82.81 193 GLY A C 1
ATOM 1554 O O . GLY A 1 193 ? 15.464 -5.860 -5.600 1.00 82.81 193 GLY A O 1
ATOM 1555 N N . GLN A 1 194 ? 16.217 -7.748 -4.648 1.00 78.69 194 GLN A N 1
ATOM 1556 C CA . GLN A 1 194 ? 16.710 -8.352 -5.892 1.00 78.69 194 GLN A CA 1
ATOM 1557 C C . GLN A 1 194 ? 15.629 -9.088 -6.715 1.00 78.69 194 GLN A C 1
ATOM 1559 O O . GLN A 1 194 ? 15.945 -9.635 -7.770 1.00 78.69 194 GLN A O 1
ATOM 1564 N N . GLY A 1 195 ? 14.369 -9.122 -6.262 1.00 87.25 195 GLY A N 1
ATOM 1565 C CA . GLY A 1 195 ? 13.302 -9.920 -6.877 1.00 87.25 195 GLY A CA 1
ATOM 1566 C C . GLY A 1 195 ? 12.004 -9.153 -7.125 1.00 87.25 195 GLY A C 1
ATOM 1567 O O . GLY A 1 195 ? 11.878 -7.969 -6.820 1.00 87.25 195 GLY A O 1
ATOM 1568 N N . TYR A 1 196 ? 11.006 -9.850 -7.669 1.00 91.88 196 TYR A N 1
ATOM 1569 C CA . TYR A 1 196 ? 9.660 -9.316 -7.879 1.00 91.88 196 TYR A CA 1
ATOM 1570 C C . TYR A 1 196 ? 8.624 -10.081 -7.053 1.00 91.88 196 TYR A C 1
ATOM 1572 O O . TYR A 1 196 ? 8.749 -11.290 -6.839 1.00 91.88 196 TYR A O 1
ATOM 1580 N N . ILE A 1 197 ? 7.559 -9.386 -6.653 1.00 95.00 197 ILE A N 1
ATOM 1581 C CA . ILE A 1 197 ? 6.298 -10.017 -6.242 1.00 95.00 197 ILE A CA 1
ATOM 1582 C C . ILE A 1 197 ? 5.220 -9.748 -7.282 1.00 95.00 197 ILE A C 1
ATOM 1584 O O . ILE A 1 197 ? 5.156 -8.654 -7.849 1.00 95.00 197 ILE A O 1
ATOM 1588 N N . GLY A 1 198 ? 4.393 -10.757 -7.536 1.00 95.81 198 GLY A N 1
ATOM 1589 C CA . GLY A 1 198 ? 3.256 -10.639 -8.442 1.00 95.81 198 GLY A CA 1
ATOM 1590 C C . GLY A 1 198 ? 1.985 -10.161 -7.747 1.00 95.81 198 GLY A C 1
ATOM 1591 O O . GLY A 1 198 ? 1.850 -10.242 -6.522 1.00 95.81 198 GLY A O 1
ATOM 1592 N N . GLU A 1 199 ? 1.005 -9.742 -8.544 1.00 96.38 199 GLU A N 1
ATOM 1593 C CA . GLU A 1 199 ? -0.373 -9.571 -8.078 1.00 96.38 199 GLU A CA 1
ATOM 1594 C C . GLU A 1 199 ? -0.873 -10.841 -7.362 1.00 96.38 199 GLU A C 1
ATOM 1596 O O . GLU A 1 199 ? -1.470 -10.762 -6.286 1.00 96.38 199 GLU A O 1
ATOM 1601 N N . SER A 1 200 ? -0.553 -12.018 -7.913 1.00 96.19 200 SER A N 1
ATOM 1602 C CA . SER A 1 200 ? -0.979 -13.310 -7.370 1.00 96.19 200 SER A CA 1
ATOM 1603 C C . SER A 1 200 ? -0.388 -13.615 -5.983 1.00 96.19 200 SER A C 1
ATOM 1605 O O . SER A 1 200 ? -1.095 -14.159 -5.127 1.00 96.19 200 SER A O 1
ATOM 1607 N N . ASP A 1 201 ? 0.864 -13.213 -5.715 1.00 97.06 201 ASP A N 1
ATOM 1608 C CA . ASP A 1 201 ? 1.491 -13.299 -4.387 1.00 97.06 201 ASP A CA 1
ATOM 1609 C C . ASP A 1 201 ? 0.698 -12.453 -3.373 1.00 97.06 201 ASP A C 1
ATOM 1611 O O . ASP A 1 201 ? 0.283 -12.948 -2.321 1.00 97.06 201 ASP A O 1
ATOM 1615 N N . ILE A 1 202 ? 0.433 -11.187 -3.714 1.00 97.62 202 ILE A N 1
ATOM 1616 C CA . ILE A 1 202 ? -0.262 -10.226 -2.844 1.00 97.62 202 ILE A CA 1
ATOM 1617 C C . ILE A 1 202 ? -1.694 -10.692 -2.571 1.00 97.62 202 ILE A C 1
ATOM 1619 O O . ILE A 1 202 ? -2.102 -10.761 -1.409 1.00 97.62 202 ILE A O 1
ATOM 1623 N N . ALA A 1 203 ? -2.440 -11.069 -3.616 1.00 97.44 203 ALA A N 1
ATOM 1624 C CA . ALA A 1 203 ? -3.802 -11.589 -3.516 1.00 97.44 203 ALA A CA 1
ATOM 1625 C C . ALA A 1 203 ? -3.874 -12.814 -2.588 1.00 97.44 203 ALA A C 1
ATOM 1627 O O . ALA A 1 203 ? -4.769 -12.911 -1.743 1.00 97.44 203 ALA A O 1
ATOM 1628 N N . LYS A 1 204 ? -2.896 -13.725 -2.689 1.00 97.31 204 LYS A N 1
ATOM 1629 C CA . LYS A 1 204 ? -2.759 -14.904 -1.820 1.00 97.31 204 LYS A CA 1
ATOM 1630 C C . LYS A 1 204 ? -2.481 -14.530 -0.362 1.00 97.31 204 LYS A C 1
ATOM 1632 O O . LYS A 1 204 ? -3.013 -15.191 0.531 1.00 97.31 204 LYS A O 1
ATOM 1637 N N . TRP A 1 205 ? -1.676 -13.501 -0.099 1.00 97.94 205 TRP A N 1
ATOM 1638 C CA . TRP A 1 205 ? -1.344 -13.061 1.262 1.00 97.94 205 TRP A CA 1
ATOM 1639 C C . TRP A 1 205 ? -2.502 -12.337 1.957 1.00 97.94 205 TRP A C 1
ATOM 1641 O O . TRP A 1 205 ? -2.791 -12.646 3.114 1.00 97.94 205 TRP A O 1
ATOM 1651 N N . ILE A 1 206 ? -3.228 -11.470 1.244 1.00 96.75 206 ILE A N 1
ATOM 1652 C CA . ILE A 1 206 ? -4.395 -10.743 1.784 1.00 96.75 206 ILE A CA 1
ATOM 1653 C C . ILE A 1 206 ? -5.710 -11.545 1.715 1.00 96.75 206 ILE A C 1
ATOM 1655 O O . ILE A 1 206 ? -6.759 -11.064 2.155 1.00 96.75 206 ILE A O 1
ATOM 1659 N N . LYS A 1 207 ? -5.695 -12.772 1.173 1.00 95.25 207 LYS A N 1
ATOM 1660 C CA . LYS A 1 207 ? -6.867 -13.662 1.142 1.00 95.25 207 LYS A CA 1
ATOM 1661 C C . LYS A 1 207 ? -7.365 -13.921 2.566 1.00 95.25 207 LYS A C 1
ATOM 1663 O O . LYS A 1 207 ? -6.588 -14.323 3.430 1.00 95.25 207 LYS A O 1
ATOM 1668 N N . GLY A 1 208 ? -8.662 -13.723 2.799 1.00 90.06 208 GLY A N 1
ATOM 1669 C CA . GLY A 1 208 ? -9.290 -13.933 4.110 1.00 90.06 208 GLY A CA 1
ATOM 1670 C C . GLY A 1 208 ? -8.988 -12.856 5.161 1.00 90.06 208 GLY A C 1
ATOM 1671 O O . GLY A 1 208 ? -9.302 -13.068 6.326 1.00 90.06 208 GLY A O 1
ATOM 1672 N N . LEU A 1 209 ? -8.390 -11.719 4.782 1.00 93.31 209 LEU A N 1
ATOM 1673 C CA . LEU A 1 209 ? -8.245 -10.571 5.680 1.00 93.31 209 LEU A CA 1
ATOM 1674 C C . LEU A 1 209 ? -9.630 -10.015 6.065 1.00 93.31 209 LEU A C 1
ATOM 1676 O O . LEU A 1 209 ? -10.475 -9.808 5.193 1.00 93.31 209 LEU A O 1
ATOM 1680 N N . SER A 1 210 ? -9.854 -9.768 7.358 1.00 93.38 210 SER A N 1
ATOM 1681 C CA . SER A 1 210 ? -11.119 -9.247 7.890 1.00 93.38 210 SER A CA 1
ATOM 1682 C C . SER A 1 210 ? -11.042 -7.730 8.050 1.00 93.38 210 SER A C 1
ATOM 1684 O O . SER A 1 210 ? -10.171 -7.232 8.756 1.00 93.38 210 SER A O 1
ATOM 1686 N N . TYR A 1 211 ? -11.931 -6.995 7.379 1.00 95.44 211 TYR A N 1
ATOM 1687 C CA . TYR A 1 211 ? -11.952 -5.532 7.392 1.00 95.44 211 TYR A CA 1
ATOM 1688 C C . TYR A 1 211 ? -13.352 -4.972 7.115 1.00 95.44 211 TYR A C 1
ATOM 1690 O O . TYR A 1 211 ? -14.144 -5.560 6.375 1.00 95.44 211 TYR A O 1
ATOM 1698 N N . LYS A 1 212 ? -13.624 -3.772 7.636 1.00 95.50 212 LYS A N 1
ATOM 1699 C CA . LYS A 1 212 ? -14.783 -2.938 7.273 1.00 95.50 212 LYS A CA 1
ATOM 1700 C C . LYS A 1 212 ? -14.643 -2.427 5.837 1.00 95.50 212 LYS A C 1
ATOM 1702 O O . LYS A 1 212 ? -15.562 -2.545 5.025 1.00 95.50 212 LYS A O 1
ATOM 1707 N N . LYS A 1 213 ? -13.468 -1.864 5.539 1.00 96.44 213 LYS A N 1
ATOM 1708 C CA . LYS A 1 213 ? -13.053 -1.281 4.254 1.00 96.44 213 LYS A CA 1
ATOM 1709 C C . LYS A 1 213 ? -11.570 -1.573 4.039 1.00 96.44 213 LYS A C 1
ATOM 1711 O O . LYS A 1 213 ? -10.791 -1.474 4.982 1.00 96.44 213 LYS A O 1
ATOM 1716 N N . CYS A 1 214 ? -11.174 -1.853 2.803 1.00 97.94 214 CYS A N 1
ATOM 1717 C CA . CYS A 1 214 ? -9.773 -1.903 2.399 1.00 97.94 214 CYS A CA 1
ATOM 1718 C C . CYS A 1 214 ? -9.523 -0.894 1.267 1.00 97.94 214 CYS A C 1
ATOM 1720 O O . CYS A 1 214 ? -10.276 -0.851 0.295 1.00 97.94 214 CYS A O 1
ATOM 1722 N N . LEU A 1 215 ? -8.487 -0.067 1.388 1.00 98.44 215 LEU A N 1
ATOM 1723 C CA . LEU A 1 215 ? -7.967 0.752 0.292 1.00 98.44 215 LEU A CA 1
ATOM 1724 C C . LEU A 1 215 ? -6.594 0.209 -0.095 1.00 98.44 215 LEU A C 1
ATOM 1726 O O . LEU A 1 215 ? -5.708 0.171 0.755 1.00 98.44 215 LEU A O 1
ATOM 1730 N N . ILE A 1 216 ? -6.406 -0.160 -1.358 1.00 98.56 216 ILE A N 1
ATOM 1731 C CA . ILE A 1 216 ? -5.100 -0.535 -1.906 1.00 98.56 216 ILE A CA 1
ATOM 1732 C C . ILE A 1 216 ? -4.667 0.537 -2.903 1.00 98.56 216 ILE A C 1
ATOM 1734 O O . ILE A 1 216 ? -5.395 0.846 -3.842 1.00 98.56 216 ILE A O 1
ATOM 1738 N N . MET A 1 217 ? -3.484 1.108 -2.715 1.00 98.38 217 MET A N 1
ATOM 1739 C CA . MET A 1 217 ? -2.836 1.981 -3.688 1.00 98.38 217 MET A CA 1
ATOM 1740 C C . MET A 1 217 ? -1.638 1.250 -4.292 1.00 98.38 217 MET A C 1
ATOM 1742 O O . MET A 1 217 ? -0.790 0.781 -3.539 1.00 98.38 217 MET A O 1
ATOM 1746 N N . VAL A 1 218 ? -1.534 1.190 -5.620 1.00 97.81 218 VAL A N 1
ATOM 1747 C CA . VAL A 1 218 ? -0.361 0.638 -6.321 1.00 97.81 218 VAL A CA 1
ATOM 1748 C C . VAL A 1 218 ? 0.237 1.726 -7.207 1.00 97.81 218 VAL A C 1
ATOM 1750 O O . VAL A 1 218 ? -0.310 2.050 -8.256 1.00 97.81 218 VAL A O 1
ATOM 1753 N N . GLY A 1 219 ? 1.331 2.337 -6.756 1.00 95.62 219 GLY A N 1
ATOM 1754 C CA . GLY A 1 219 ? 2.070 3.387 -7.457 1.00 95.62 219 GLY A CA 1
ATOM 1755 C C . GLY A 1 219 ? 3.374 2.856 -8.045 1.00 95.62 219 GLY A C 1
ATOM 1756 O O . GLY A 1 219 ? 4.438 3.016 -7.449 1.00 95.62 219 GLY A O 1
ATOM 1757 N N . CYS A 1 220 ? 3.278 2.231 -9.215 1.00 93.81 220 CYS A N 1
ATOM 1758 C CA . CYS A 1 220 ? 4.408 1.761 -10.015 1.00 93.81 220 CYS A CA 1
ATOM 1759 C C . CYS A 1 220 ? 4.050 1.770 -11.515 1.00 93.81 220 CYS A C 1
ATOM 1761 O O . CYS A 1 220 ? 2.894 1.986 -11.892 1.00 93.81 220 CYS A O 1
ATOM 1763 N N . CYS A 1 221 ? 5.031 1.530 -12.389 1.00 92.81 221 CYS A N 1
ATOM 1764 C CA . CYS A 1 221 ? 4.753 1.214 -13.793 1.00 92.81 221 CYS A CA 1
ATOM 1765 C C . CYS A 1 221 ? 3.978 -0.111 -13.908 1.00 92.81 221 CYS A C 1
ATOM 1767 O O . CYS A 1 221 ? 4.119 -0.993 -13.069 1.00 92.81 221 CYS A O 1
ATOM 1769 N N . ALA A 1 222 ? 3.146 -0.248 -14.941 1.00 93.31 222 ALA A N 1
ATOM 1770 C CA . ALA A 1 222 ? 2.248 -1.387 -15.155 1.00 93.31 222 ALA A CA 1
ATOM 1771 C C . ALA A 1 222 ? 1.236 -1.665 -14.017 1.00 93.31 222 ALA A C 1
ATOM 1773 O O . ALA A 1 222 ? 0.548 -2.683 -14.047 1.00 93.31 222 ALA A O 1
ATOM 1774 N N . ALA A 1 223 ? 1.062 -0.749 -13.056 1.00 94.31 223 ALA A N 1
ATOM 1775 C CA . ALA A 1 223 ? 0.167 -0.915 -11.907 1.00 94.31 223 ALA A CA 1
ATOM 1776 C C . ALA A 1 223 ? -1.301 -1.247 -12.265 1.00 94.31 223 ALA A C 1
ATOM 1778 O O . ALA A 1 223 ? -2.029 -1.800 -11.447 1.00 94.31 223 ALA A O 1
ATOM 1779 N N . SER A 1 224 ? -1.753 -0.959 -13.491 1.00 93.56 224 SER A N 1
ATOM 1780 C CA . SER A 1 224 ? -3.068 -1.384 -13.990 1.00 93.56 224 SER A CA 1
ATOM 1781 C C . SER A 1 224 ? -3.281 -2.903 -13.975 1.00 93.56 224 SER A C 1
ATOM 1783 O O . SER A 1 224 ? -4.417 -3.325 -13.794 1.00 93.56 224 SER A O 1
ATOM 1785 N N . TYR A 1 225 ? -2.215 -3.700 -14.108 1.00 95.19 225 TYR A N 1
ATOM 1786 C CA . TYR A 1 225 ? -2.241 -5.169 -14.043 1.00 95.19 225 TYR A CA 1
ATOM 1787 C C . TYR A 1 225 ? -2.322 -5.724 -12.602 1.00 95.19 225 TYR A C 1
ATOM 1789 O O . TYR A 1 225 ? -2.145 -6.918 -12.390 1.00 95.19 225 TYR A O 1
ATOM 1797 N N . PHE A 1 226 ? -2.564 -4.863 -11.605 1.00 94.75 226 PHE A N 1
ATOM 1798 C CA . PHE A 1 226 ? -2.876 -5.253 -10.222 1.00 94.75 226 PHE A CA 1
ATOM 1799 C C . PHE A 1 226 ? -4.350 -5.018 -9.846 1.00 94.75 226 PHE A C 1
ATOM 1801 O O . PHE A 1 226 ? -4.695 -5.014 -8.666 1.00 94.75 226 PHE A O 1
ATOM 1808 N N . LYS A 1 227 ? -5.224 -4.679 -10.800 1.00 91.94 227 LYS A N 1
ATOM 1809 C CA . LYS A 1 227 ? -6.620 -4.348 -10.473 1.00 91.94 227 LYS A CA 1
ATOM 1810 C C . LYS A 1 227 ? -7.478 -5.580 -10.208 1.00 91.94 227 LYS A C 1
ATOM 1812 O O . LYS A 1 227 ? -8.316 -5.543 -9.308 1.00 91.94 227 LYS A O 1
ATOM 1817 N N . ASP A 1 228 ? -7.314 -6.620 -11.013 1.00 89.12 228 ASP A N 1
ATOM 1818 C CA . ASP A 1 228 ? -8.362 -7.619 -11.195 1.00 89.12 228 ASP A CA 1
ATOM 1819 C C . ASP A 1 228 ? -8.251 -8.742 -10.155 1.00 89.12 228 ASP A C 1
ATOM 1821 O O . ASP A 1 228 ? -9.238 -9.043 -9.478 1.00 89.12 228 ASP A O 1
ATOM 1825 N N . GLY A 1 229 ? -7.056 -9.286 -9.912 1.00 89.88 229 GLY A N 1
ATOM 1826 C CA . GLY A 1 229 ? -6.799 -10.259 -8.845 1.00 89.88 229 GLY A CA 1
ATOM 1827 C C . GLY A 1 229 ? -6.639 -9.633 -7.455 1.00 89.88 229 GLY A C 1
ATOM 1828 O O . GLY A 1 229 ? -6.893 -10.311 -6.455 1.00 89.88 229 GLY A O 1
ATOM 1829 N N . LEU A 1 230 ? -6.314 -8.335 -7.346 1.00 95.38 230 LEU A N 1
ATOM 1830 C CA . LEU A 1 230 ? -6.484 -7.612 -6.075 1.00 95.38 230 LEU A CA 1
ATOM 1831 C C . LEU A 1 230 ? -7.926 -7.171 -5.816 1.00 95.38 230 LEU A C 1
ATOM 1833 O O . LEU A 1 230 ? -8.176 -6.667 -4.720 1.00 95.38 230 LEU A O 1
ATOM 1837 N N . SER A 1 231 ? -8.879 -7.339 -6.738 1.00 93.38 231 SER A N 1
ATOM 1838 C CA . SER A 1 231 ? -10.280 -6.953 -6.506 1.00 93.38 231 SER A CA 1
ATOM 1839 C C . SER A 1 231 ? -10.915 -7.712 -5.326 1.00 93.38 231 SER A C 1
ATOM 1841 O O . SER A 1 231 ? -10.406 -8.727 -4.840 1.00 93.38 231 SER A O 1
ATOM 1843 N N . GLY A 1 232 ? -12.011 -7.184 -4.774 1.00 92.94 232 GLY A N 1
ATOM 1844 C CA . GLY A 1 232 ? -12.705 -7.843 -3.668 1.00 92.94 232 GLY A CA 1
ATOM 1845 C C . GLY A 1 232 ? -13.805 -7.011 -3.018 1.00 92.94 232 GLY A C 1
ATOM 1846 O O . GLY A 1 232 ? -13.932 -5.807 -3.241 1.00 92.94 232 GLY A O 1
ATOM 1847 N N . LYS A 1 233 ? -14.603 -7.660 -2.162 1.00 93.12 233 LYS A N 1
ATOM 1848 C CA . LYS A 1 233 ? -15.666 -6.996 -1.396 1.00 93.12 233 LYS A CA 1
ATOM 1849 C C . LYS A 1 233 ? -15.081 -5.909 -0.486 1.00 93.12 233 LYS A C 1
ATOM 1851 O O . LYS A 1 233 ? -14.030 -6.104 0.129 1.00 93.12 233 LYS A O 1
ATOM 1856 N N . ASN A 1 234 ? -15.777 -4.771 -0.415 1.00 95.94 234 ASN A N 1
ATOM 1857 C CA . ASN A 1 234 ? -15.416 -3.571 0.353 1.00 95.94 234 ASN A CA 1
ATOM 1858 C C . ASN A 1 234 ? -13.977 -3.070 0.107 1.00 95.94 234 ASN A C 1
ATOM 1860 O O . ASN A 1 234 ? -13.361 -2.481 1.000 1.00 95.94 234 ASN A O 1
ATOM 1864 N N . ARG A 1 235 ? -13.434 -3.317 -1.091 1.00 96.94 235 ARG A N 1
ATOM 1865 C CA . ARG A 1 235 ? -12.062 -2.976 -1.463 1.00 96.94 235 ARG A CA 1
ATOM 1866 C C . ARG A 1 235 ? -12.051 -1.949 -2.591 1.00 96.94 235 ARG A C 1
ATOM 1868 O O . ARG A 1 235 ? -12.618 -2.183 -3.651 1.00 96.94 235 ARG A O 1
ATOM 1875 N N . GLU A 1 236 ? -11.394 -0.820 -2.360 1.00 97.38 236 GLU A N 1
ATOM 1876 C CA . GLU A 1 236 ? -11.100 0.176 -3.391 1.00 97.38 236 GLU A CA 1
ATOM 1877 C C . GLU A 1 236 ? -9.636 0.039 -3.821 1.00 97.38 236 GLU A C 1
ATOM 1879 O O . GLU A 1 236 ? -8.756 -0.086 -2.969 1.00 97.38 236 GLU A O 1
ATOM 1884 N N . ILE A 1 237 ? -9.372 0.088 -5.130 1.00 97.56 237 ILE A N 1
ATOM 1885 C CA . ILE A 1 237 ? -8.018 0.009 -5.690 1.00 97.56 237 ILE A CA 1
ATOM 1886 C C . ILE A 1 237 ? -7.716 1.295 -6.461 1.00 97.56 237 ILE A C 1
ATOM 1888 O O . ILE A 1 237 ? -8.467 1.700 -7.350 1.00 97.56 237 ILE A O 1
ATOM 1892 N N . LEU A 1 238 ? -6.601 1.937 -6.123 1.00 97.19 238 LEU A N 1
ATOM 1893 C CA . LEU A 1 238 ? -6.101 3.153 -6.752 1.00 97.19 238 LEU A CA 1
ATOM 1894 C C . LEU A 1 238 ? -4.772 2.870 -7.447 1.00 97.19 238 LEU A C 1
ATOM 1896 O O . LEU A 1 238 ? -3.789 2.520 -6.802 1.00 97.19 238 LEU A O 1
ATOM 1900 N N . VAL A 1 239 ? -4.734 3.089 -8.758 1.00 96.19 239 VAL A N 1
ATOM 1901 C CA . VAL A 1 239 ? -3.528 2.952 -9.586 1.00 96.19 239 VAL A CA 1
ATOM 1902 C C . VAL A 1 239 ? -3.423 4.133 -10.562 1.00 96.19 239 VAL A C 1
ATOM 1904 O O . VAL A 1 239 ? -4.449 4.769 -10.843 1.00 96.19 239 VAL A O 1
ATOM 1907 N N . PRO A 1 240 ? -2.229 4.445 -11.096 1.00 91.56 240 PRO A N 1
ATOM 1908 C CA . PRO A 1 240 ? -2.047 5.384 -12.198 1.00 91.56 240 PRO A CA 1
ATOM 1909 C C . PRO A 1 240 ? -2.932 5.040 -13.402 1.00 91.56 240 PRO A C 1
ATOM 1911 O O . PRO A 1 240 ? -3.200 3.877 -13.697 1.00 91.56 240 PRO A O 1
ATOM 1914 N N . SER A 1 241 ? -3.365 6.062 -14.141 1.00 80.81 241 SER A N 1
ATOM 1915 C CA . SER A 1 241 ? -4.152 5.891 -15.372 1.00 80.81 241 SER A CA 1
ATOM 1916 C C . SER A 1 241 ? -3.315 5.458 -16.582 1.00 80.81 241 SER A C 1
ATOM 1918 O O . SER A 1 241 ? -3.876 5.109 -17.619 1.00 80.81 241 SER A O 1
ATOM 1920 N N . ARG A 1 242 ? -1.983 5.494 -16.467 1.00 82.38 242 ARG A N 1
ATOM 1921 C CA . ARG A 1 242 ? -1.014 5.211 -17.532 1.00 82.38 242 ARG A CA 1
ATOM 1922 C C . ARG A 1 242 ? -0.152 4.008 -17.166 1.00 82.38 242 ARG A C 1
ATOM 1924 O O . ARG A 1 242 ? 0.176 3.819 -16.000 1.00 82.38 242 ARG A O 1
ATOM 1931 N N . TYR A 1 243 ? 0.267 3.246 -18.178 1.00 87.44 243 TYR A N 1
ATOM 1932 C CA . TYR A 1 243 ? 1.206 2.134 -18.003 1.00 87.44 243 TYR A CA 1
ATOM 1933 C C . TYR A 1 243 ? 2.562 2.620 -17.464 1.00 87.44 243 TYR A C 1
ATOM 1935 O O . TYR A 1 243 ? 3.056 2.093 -16.474 1.00 87.44 243 TYR A O 1
ATOM 1943 N N . TYR A 1 244 ? 3.147 3.652 -18.079 1.00 87.62 244 TYR A N 1
ATOM 1944 C CA . TYR A 1 244 ? 4.340 4.319 -17.555 1.00 87.62 244 TYR A CA 1
ATOM 1945 C C . TYR A 1 244 ? 3.897 5.427 -16.600 1.00 87.62 244 TYR A C 1
ATOM 1947 O O . TYR A 1 244 ? 3.495 6.508 -17.035 1.00 87.62 244 TYR A O 1
ATOM 1955 N N . ALA A 1 245 ? 3.910 5.124 -15.303 1.00 86.75 245 ALA A N 1
ATOM 1956 C CA . ALA A 1 245 ? 3.561 6.073 -14.258 1.00 86.75 245 ALA A CA 1
ATOM 1957 C C . ALA A 1 245 ? 4.732 7.030 -14.015 1.00 86.75 245 ALA A C 1
ATOM 1959 O O . ALA A 1 245 ? 5.845 6.596 -13.720 1.00 86.75 245 ALA A O 1
ATOM 1960 N N . THR A 1 246 ? 4.491 8.333 -14.122 1.00 87.25 246 THR A N 1
ATOM 1961 C CA . THR A 1 246 ? 5.501 9.337 -13.779 1.00 87.25 246 THR A CA 1
ATOM 1962 C C . THR A 1 246 ? 5.532 9.601 -12.274 1.00 87.25 246 THR A C 1
ATOM 1964 O O . THR A 1 246 ? 4.563 9.370 -11.549 1.00 87.25 246 THR A O 1
ATOM 1967 N N . THR A 1 247 ? 6.627 10.203 -11.815 1.00 85.69 247 THR A N 1
ATOM 1968 C CA . THR A 1 247 ? 6.773 10.819 -10.488 1.00 85.69 247 THR A CA 1
ATOM 1969 C C . THR A 1 247 ? 5.570 11.696 -10.103 1.00 85.69 247 THR A C 1
ATOM 1971 O O . THR A 1 247 ? 5.111 11.652 -8.962 1.00 85.69 247 THR A O 1
ATOM 1974 N N . GLN A 1 248 ? 5.014 12.449 -11.060 1.00 88.12 248 GLN A N 1
ATOM 1975 C CA . GLN A 1 248 ? 3.842 13.302 -10.846 1.00 88.12 248 GLN A CA 1
ATOM 1976 C C . GLN A 1 248 ? 2.548 12.484 -10.697 1.00 88.12 248 GLN A C 1
ATOM 1978 O O . GLN A 1 248 ? 1.734 12.792 -9.826 1.00 88.12 248 GLN A O 1
ATOM 1983 N N . ASP A 1 249 ? 2.366 11.426 -11.496 1.00 88.94 249 ASP A N 1
ATOM 1984 C CA . ASP A 1 249 ? 1.210 10.525 -11.380 1.00 88.94 249 ASP A CA 1
ATOM 1985 C C . ASP A 1 249 ? 1.187 9.839 -10.005 1.00 88.94 249 ASP A C 1
ATOM 1987 O O . ASP A 1 249 ? 0.140 9.781 -9.359 1.00 88.94 249 ASP A O 1
ATOM 1991 N N . ILE A 1 250 ? 2.349 9.381 -9.523 1.00 90.75 250 ILE A N 1
ATOM 1992 C CA . ILE A 1 250 ? 2.513 8.782 -8.189 1.00 90.75 250 ILE A CA 1
ATOM 1993 C C . ILE A 1 250 ? 2.193 9.804 -7.088 1.00 90.75 250 ILE A C 1
ATOM 1995 O O . ILE A 1 250 ? 1.449 9.486 -6.160 1.00 90.75 250 ILE A O 1
ATOM 1999 N N . ALA A 1 251 ? 2.683 11.043 -7.197 1.00 90.31 251 ALA A N 1
ATOM 2000 C CA . ALA A 1 251 ? 2.395 12.094 -6.219 1.00 90.31 251 ALA A CA 1
ATOM 2001 C C . ALA A 1 251 ? 0.888 12.412 -6.121 1.00 90.31 251 ALA A C 1
ATOM 2003 O O . ALA A 1 251 ? 0.346 12.459 -5.013 1.00 90.31 251 ALA A O 1
ATOM 2004 N N . ILE A 1 252 ? 0.204 12.554 -7.263 1.00 91.81 252 ILE A N 1
ATOM 2005 C CA . ILE A 1 252 ? -1.253 12.774 -7.336 1.00 91.81 252 ILE A CA 1
ATOM 2006 C C . ILE A 1 252 ? -2.016 11.574 -6.757 1.00 91.81 252 ILE A C 1
ATOM 2008 O O . ILE A 1 252 ? -2.998 11.750 -6.030 1.00 91.81 252 ILE A O 1
ATOM 2012 N N . LEU A 1 253 ? -1.568 10.350 -7.050 1.00 94.62 253 LEU A N 1
ATOM 2013 C CA . LEU A 1 253 ? -2.182 9.127 -6.539 1.00 94.62 253 LEU A CA 1
ATOM 2014 C C . LEU A 1 253 ? -2.082 9.030 -5.011 1.00 94.62 253 LEU A C 1
ATOM 2016 O O . LEU A 1 253 ? -3.071 8.682 -4.367 1.00 94.62 253 LEU A O 1
ATOM 2020 N N . ILE A 1 254 ? -0.932 9.396 -4.439 1.00 95.81 254 ILE A N 1
ATOM 2021 C CA . ILE A 1 254 ? -0.707 9.463 -2.988 1.00 95.81 254 ILE A CA 1
A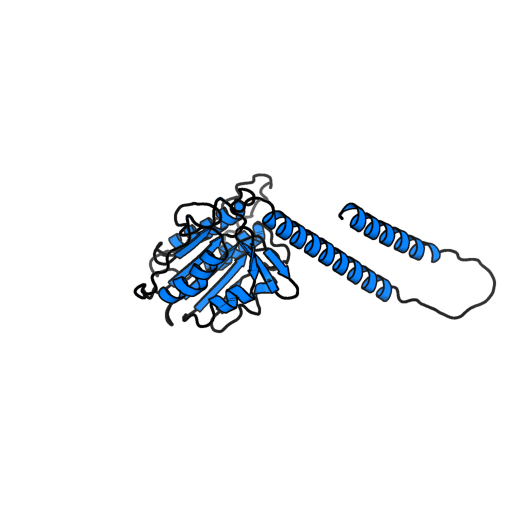TOM 2022 C C . ILE A 1 254 ? -1.650 10.469 -2.338 1.00 95.81 254 ILE A C 1
ATOM 2024 O O . ILE A 1 254 ? -2.327 10.131 -1.367 1.00 95.81 254 ILE A O 1
ATOM 2028 N N . ASP A 1 255 ? -1.745 11.683 -2.881 1.00 93.19 255 ASP A N 1
ATOM 2029 C CA . ASP A 1 255 ? -2.610 12.722 -2.315 1.00 93.19 255 ASP A CA 1
ATOM 2030 C C . ASP A 1 255 ? -4.096 12.311 -2.420 1.00 93.19 255 ASP A C 1
ATOM 2032 O O . ASP A 1 255 ? -4.861 12.462 -1.461 1.00 93.19 255 ASP A O 1
ATOM 2036 N N . LYS A 1 256 ? -4.496 11.652 -3.521 1.00 94.81 256 LYS A N 1
ATOM 2037 C CA . LYS A 1 256 ? -5.826 11.034 -3.674 1.00 94.81 256 LYS A CA 1
ATOM 2038 C C . LYS A 1 256 ? -6.064 9.907 -2.663 1.00 94.81 256 LYS A C 1
ATOM 2040 O O . LYS A 1 256 ? -7.140 9.865 -2.064 1.00 94.81 256 LYS A O 1
ATOM 2045 N N . ALA A 1 257 ? -5.100 9.017 -2.441 1.00 96.62 257 ALA A N 1
ATOM 2046 C CA . ALA A 1 257 ? -5.230 7.911 -1.496 1.00 96.62 257 ALA A CA 1
ATOM 2047 C C . ALA A 1 257 ? -5.324 8.419 -0.047 1.00 96.62 257 ALA A C 1
ATOM 2049 O O . ALA A 1 257 ? -6.263 8.066 0.665 1.00 96.62 257 ALA A O 1
ATOM 2050 N N . LEU A 1 258 ? -4.443 9.337 0.362 1.00 96.19 258 LEU A N 1
ATOM 2051 C CA . LEU A 1 258 ? -4.478 9.979 1.681 1.00 96.19 258 LEU A CA 1
ATOM 2052 C C . LEU A 1 258 ? -5.748 10.824 1.900 1.00 96.19 258 LEU A C 1
ATOM 2054 O O . LEU A 1 258 ? -6.221 10.938 3.034 1.00 96.19 258 LEU A O 1
ATOM 2058 N N . SER A 1 259 ? -6.366 11.369 0.845 1.00 94.50 259 SER A N 1
ATOM 2059 C CA . SER A 1 259 ? -7.677 12.035 0.954 1.00 94.50 259 SER A CA 1
ATOM 2060 C C . SER A 1 259 ? -8.816 11.072 1.333 1.00 94.50 259 SER A C 1
ATOM 2062 O O . SER A 1 259 ? -9.781 11.495 1.969 1.00 94.50 259 SER A O 1
ATOM 2064 N N . LYS A 1 260 ? -8.673 9.779 1.006 1.00 94.69 260 LYS A N 1
ATOM 2065 C CA . LYS A 1 260 ? -9.627 8.687 1.284 1.00 94.69 260 LYS A CA 1
ATOM 2066 C C . LYS A 1 260 ? -9.358 7.931 2.591 1.00 94.69 260 LYS A C 1
ATOM 2068 O O . LYS A 1 260 ? -10.149 7.047 2.939 1.00 94.69 260 LYS A O 1
ATOM 2073 N N . VAL A 1 261 ? -8.275 8.270 3.297 1.00 93.62 261 VAL A N 1
ATOM 2074 C CA . VAL A 1 261 ? -7.966 7.779 4.647 1.00 93.62 261 VAL A CA 1
ATOM 2075 C C . VAL A 1 261 ? -8.844 8.497 5.671 1.00 93.62 261 VAL A C 1
ATOM 2077 O O . VAL A 1 261 ? -8.831 9.732 5.750 1.00 93.62 261 VAL A O 1
ATOM 2080 N N . GLU A 1 262 ? -9.580 7.709 6.459 1.00 86.62 262 GLU A N 1
ATOM 2081 C CA . GLU A 1 262 ? -10.407 8.178 7.576 1.00 86.62 262 GLU A CA 1
ATOM 2082 C C . GLU A 1 262 ? -9.546 8.914 8.625 1.00 86.62 262 GLU A C 1
ATOM 2084 O O . GLU A 1 262 ? -8.538 8.399 9.113 1.00 86.62 262 GLU A O 1
ATOM 2089 N N . THR A 1 263 ? -9.944 10.142 8.961 1.00 79.44 263 THR A N 1
ATOM 2090 C CA . THR A 1 263 ? -9.384 10.948 10.058 1.00 79.44 263 THR A CA 1
ATOM 2091 C C . THR A 1 263 ? -10.115 10.660 11.360 1.00 79.44 263 THR A C 1
ATOM 2093 O O . THR A 1 263 ? -11.346 10.596 11.358 1.00 79.44 263 THR A O 1
ATOM 2096 N N . ASP A 1 264 ? -9.397 10.616 12.483 1.00 71.50 264 ASP A N 1
ATOM 2097 C CA . ASP A 1 264 ? -10.062 10.669 13.790 1.00 71.50 264 ASP A CA 1
ATOM 2098 C C . ASP A 1 264 ? -10.740 12.029 13.971 1.00 71.50 264 ASP A C 1
ATOM 2100 O O . ASP A 1 264 ? -10.231 13.055 13.508 1.00 71.50 264 ASP A O 1
ATOM 2104 N N . LYS A 1 265 ? -11.885 12.048 14.662 1.00 49.00 265 LYS A N 1
ATOM 2105 C CA . LYS A 1 265 ? -12.795 13.208 14.739 1.00 49.00 265 LYS A CA 1
ATOM 2106 C C . LYS A 1 265 ? -12.213 14.474 15.407 1.00 49.00 265 LYS A C 1
ATOM 2108 O O . LYS A 1 265 ? -12.918 15.474 15.478 1.00 49.00 265 LYS A O 1
ATOM 2113 N N . GLY A 1 266 ? -10.955 14.458 15.858 1.00 46.59 266 GLY A N 1
ATOM 2114 C CA . GLY A 1 266 ? -10.235 15.625 16.390 1.00 46.59 266 GLY A CA 1
ATOM 2115 C C . GLY A 1 266 ? -9.307 16.346 15.396 1.00 46.59 266 GLY A C 1
ATOM 2116 O O . GLY A 1 266 ? -8.953 17.500 15.631 1.00 46.59 266 GLY A O 1
ATOM 2117 N N . TYR A 1 267 ? -8.914 15.725 14.276 1.00 43.66 267 TYR A N 1
ATOM 2118 C CA . TYR A 1 267 ? -7.955 16.333 13.341 1.00 43.66 267 TYR A CA 1
ATOM 2119 C C . TYR A 1 267 ? -8.661 17.142 12.244 1.00 43.66 267 TYR A C 1
ATOM 2121 O O . TYR A 1 267 ? -9.257 16.583 11.320 1.00 43.66 267 TYR A O 1
ATOM 2129 N N . LYS A 1 268 ? -8.560 18.480 12.315 1.00 38.22 268 LYS A N 1
ATOM 2130 C CA . LYS A 1 268 ? -9.062 19.389 11.267 1.00 38.22 268 LYS A CA 1
ATOM 2131 C C . LYS A 1 268 ? -8.467 19.025 9.900 1.00 38.22 268 LYS A C 1
ATOM 2133 O O . LYS A 1 268 ? -7.255 18.891 9.742 1.00 38.22 268 LYS A O 1
ATOM 2138 N N . LYS A 1 269 ? -9.341 18.936 8.894 1.00 37.19 269 LYS A N 1
ATOM 2139 C CA . LYS A 1 269 ? -9.003 18.709 7.481 1.00 37.19 269 LYS A CA 1
ATOM 2140 C C . LYS A 1 269 ? -8.184 19.886 6.933 1.00 37.19 269 LYS A C 1
ATOM 2142 O O . LYS A 1 269 ? -8.749 20.859 6.444 1.00 37.19 269 LYS A O 1
ATOM 2147 N N . LEU A 1 270 ? -6.858 19.797 7.019 1.00 39.53 270 LEU A N 1
ATOM 2148 C CA . LEU A 1 270 ? -5.951 20.763 6.399 1.00 39.53 270 LEU A CA 1
ATOM 2149 C C . LEU A 1 270 ? -5.819 20.507 4.893 1.00 39.53 270 LEU A C 1
ATOM 2151 O O . LEU A 1 270 ? -5.796 19.361 4.437 1.00 39.53 270 LEU A O 1
ATOM 2155 N N . LEU A 1 271 ? -5.733 21.596 4.128 1.00 33.72 271 LEU A N 1
ATOM 2156 C CA . LEU A 1 271 ? -5.431 21.559 2.700 1.00 33.72 271 LEU A CA 1
ATOM 2157 C C . LEU A 1 271 ? -4.020 20.999 2.484 1.00 33.72 271 LEU A C 1
ATOM 2159 O O . LEU A 1 271 ? -3.064 21.422 3.134 1.00 33.72 271 LEU A O 1
ATOM 2163 N N . TYR A 1 272 ? -3.892 20.056 1.551 1.00 36.34 272 TYR A N 1
ATOM 2164 C CA . TYR A 1 272 ? -2.590 19.572 1.105 1.00 36.34 272 TYR A CA 1
ATOM 2165 C C . TYR A 1 272 ? -1.926 20.670 0.274 1.00 36.34 272 TYR A C 1
ATOM 2167 O O . TYR A 1 272 ? -2.331 20.936 -0.856 1.00 36.34 272 TYR A O 1
ATOM 2175 N N . TYR A 1 273 ? -0.899 21.305 0.832 1.00 32.31 273 TYR A N 1
ATOM 2176 C CA . TYR A 1 273 ? -0.002 22.149 0.055 1.00 32.31 273 TYR A CA 1
ATOM 2177 C C . TYR A 1 273 ? 0.904 21.249 -0.789 1.00 32.31 273 TYR A C 1
ATOM 2179 O O . TYR A 1 273 ? 1.595 20.381 -0.249 1.00 32.31 273 TYR A O 1
ATOM 2187 N N . HIS A 1 274 ? 0.925 21.467 -2.106 1.00 35.88 274 HIS A N 1
ATOM 2188 C CA . HIS A 1 274 ? 1.972 20.914 -2.959 1.00 35.88 274 HIS A CA 1
ATOM 2189 C C . HIS A 1 274 ? 3.316 21.511 -2.527 1.00 35.88 274 HIS A C 1
ATOM 2191 O O . HIS A 1 274 ? 3.632 22.653 -2.858 1.00 35.88 274 HIS A O 1
ATOM 2197 N N . LEU A 1 275 ? 4.106 20.735 -1.784 1.00 34.59 2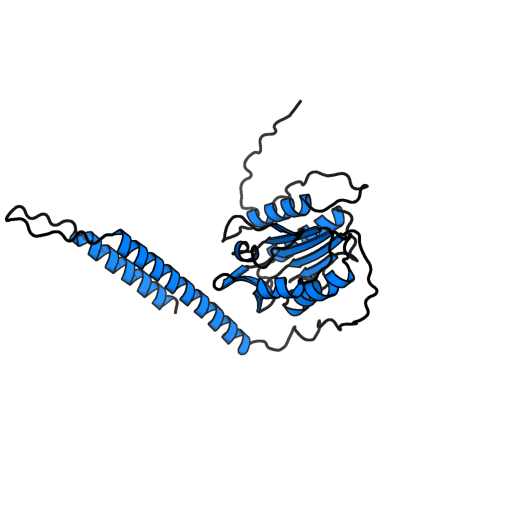75 LEU A N 1
ATOM 2198 C CA . LEU A 1 275 ? 5.527 21.016 -1.625 1.00 34.59 275 LEU A CA 1
ATOM 2199 C C . LEU A 1 275 ? 6.198 20.824 -2.995 1.00 34.59 275 LEU A C 1
ATOM 2201 O O . LEU A 1 275 ? 5.969 19.784 -3.622 1.00 34.59 275 LEU A O 1
ATOM 2205 N N . PRO A 1 276 ? 6.985 21.799 -3.486 1.00 33.84 276 PRO A N 1
ATOM 2206 C CA . PRO A 1 276 ? 7.712 21.640 -4.736 1.00 33.84 276 PRO A CA 1
ATOM 2207 C C . PRO A 1 276 ? 8.706 20.477 -4.629 1.00 33.84 276 PRO A C 1
ATOM 2209 O O . PRO A 1 276 ? 9.299 20.237 -3.577 1.00 33.84 276 PRO A O 1
ATOM 2212 N N . LEU A 1 277 ? 8.864 19.746 -5.734 1.00 38.34 277 LEU A N 1
ATOM 2213 C CA . LEU A 1 277 ? 9.790 18.619 -5.845 1.00 38.34 277 LEU A CA 1
ATOM 2214 C C . LEU A 1 277 ? 11.237 19.078 -5.566 1.00 38.34 277 LEU A C 1
ATOM 2216 O O . LEU A 1 277 ? 11.605 20.172 -5.995 1.00 38.34 277 LEU A O 1
ATOM 2220 N N . PRO A 1 278 ? 12.092 18.242 -4.943 1.00 35.59 278 PRO A N 1
ATOM 2221 C CA . PRO A 1 278 ? 13.484 18.603 -4.654 1.00 35.59 278 PRO A CA 1
ATOM 2222 C C . PRO A 1 278 ? 14.390 18.684 -5.901 1.00 35.59 278 PRO A C 1
ATOM 2224 O O . PRO A 1 278 ? 15.540 19.094 -5.789 1.00 35.59 278 PRO A O 1
ATOM 2227 N N . TYR A 1 279 ? 13.889 18.328 -7.090 1.00 38.91 279 TYR A N 1
ATOM 2228 C CA . TYR A 1 279 ? 14.630 18.395 -8.353 1.00 38.91 279 TYR A CA 1
ATOM 2229 C C . TYR A 1 279 ? 14.204 19.616 -9.176 1.00 38.91 279 TYR A C 1
ATOM 2231 O O . TYR A 1 279 ? 13.252 19.585 -9.960 1.00 38.91 279 TYR A O 1
ATOM 2239 N N . GLY A 1 280 ? 14.917 20.723 -8.971 1.00 39.69 280 GLY A N 1
ATOM 2240 C CA . GLY A 1 280 ? 14.631 22.010 -9.596 1.00 39.69 280 GLY A CA 1
ATOM 2241 C C . GLY A 1 280 ? 15.072 22.110 -11.058 1.00 39.69 280 GLY A C 1
ATOM 2242 O O . GLY A 1 280 ? 16.121 22.678 -11.327 1.00 39.69 280 GLY A O 1
ATOM 2243 N N . HIS A 1 281 ? 14.238 21.658 -12.003 1.00 34.72 281 HIS A N 1
ATOM 2244 C CA . HIS A 1 281 ? 14.373 22.000 -13.435 1.00 34.72 281 HIS A CA 1
ATOM 2245 C C . HIS A 1 281 ? 13.038 22.251 -14.169 1.00 34.72 281 HIS A C 1
ATOM 2247 O O . HIS A 1 281 ? 12.980 22.210 -15.396 1.00 34.72 281 HIS A O 1
ATOM 2253 N N . ILE A 1 282 ? 11.958 22.582 -13.450 1.00 35.97 282 ILE A N 1
ATOM 2254 C CA . ILE A 1 282 ? 10.685 22.996 -14.065 1.00 35.97 282 ILE A CA 1
ATOM 2255 C C . ILE A 1 282 ? 10.360 24.425 -13.624 1.00 35.97 282 ILE A C 1
ATOM 2257 O O . ILE A 1 282 ? 10.120 24.680 -12.445 1.00 35.97 282 ILE A O 1
ATOM 2261 N N . LYS A 1 283 ? 10.358 25.370 -14.577 1.00 30.98 283 LYS A N 1
ATOM 2262 C CA . LYS A 1 283 ? 9.946 26.760 -14.321 1.00 30.98 283 LYS A CA 1
ATOM 2263 C C . LYS A 1 283 ? 8.480 26.774 -13.853 1.00 30.98 283 LYS A C 1
ATOM 2265 O O . LYS A 1 283 ? 7.640 26.192 -14.542 1.00 30.98 283 LYS A O 1
ATOM 2270 N N . PRO A 1 284 ? 8.141 27.437 -12.733 1.00 32.50 284 PRO A N 1
ATOM 2271 C CA . PRO A 1 284 ? 6.775 27.444 -12.226 1.00 32.50 284 PRO A CA 1
ATOM 2272 C C . PRO A 1 284 ? 5.851 28.219 -13.172 1.00 32.50 284 PRO A C 1
ATOM 2274 O O . PRO A 1 284 ? 6.004 29.428 -13.358 1.00 32.50 284 PRO A O 1
ATOM 2277 N N . GLN A 1 285 ? 4.856 27.539 -13.746 1.00 32.81 285 GLN A N 1
ATOM 2278 C CA . GLN A 1 285 ? 3.733 28.223 -14.384 1.00 32.81 285 GLN A CA 1
ATOM 2279 C C . GLN A 1 285 ? 2.869 28.885 -13.301 1.00 32.81 285 GLN A C 1
ATOM 2281 O O . GLN A 1 285 ? 2.541 28.273 -12.284 1.00 32.81 285 GLN A O 1
ATOM 2286 N N . ARG A 1 286 ? 2.524 30.162 -13.507 1.00 32.88 286 ARG A N 1
ATOM 2287 C CA . ARG A 1 286 ? 1.717 30.953 -12.566 1.00 32.88 286 ARG A CA 1
ATOM 2288 C C . ARG A 1 286 ? 0.320 30.343 -12.417 1.00 32.88 286 ARG A C 1
ATOM 2290 O O . ARG A 1 286 ? -0.469 30.377 -13.356 1.00 32.88 286 ARG A O 1
ATOM 2297 N N . LEU A 1 287 ? -0.008 29.867 -11.218 1.00 29.69 287 LEU A N 1
ATOM 2298 C CA . LEU A 1 287 ? -1.378 29.506 -10.853 1.00 29.69 287 LEU A CA 1
ATOM 2299 C C . LEU A 1 287 ? -2.200 30.775 -10.587 1.00 29.69 287 LEU A C 1
ATOM 2301 O O . LEU A 1 287 ? -1.867 31.562 -9.697 1.00 29.69 287 LEU A O 1
ATOM 2305 N N . LEU A 1 288 ? -3.285 30.963 -11.343 1.00 26.25 288 LEU A N 1
ATOM 2306 C CA . LEU A 1 288 ? -4.280 31.999 -11.065 1.00 26.25 288 LEU A CA 1
ATOM 2307 C C . LEU A 1 288 ? -4.988 31.713 -9.732 1.00 26.25 288 LEU A C 1
ATOM 2309 O O . LEU A 1 288 ? -5.551 30.638 -9.529 1.00 26.25 288 LEU A O 1
ATOM 2313 N N . LYS A 1 289 ? -5.014 32.710 -8.842 1.00 27.36 289 LYS A N 1
ATOM 2314 C CA . LYS A 1 289 ? -5.896 32.706 -7.669 1.00 27.36 289 LYS A CA 1
ATOM 2315 C C . LYS A 1 289 ? -7.310 33.077 -8.110 1.00 27.36 289 LYS A C 1
ATOM 2317 O O . LYS A 1 289 ? -7.574 34.249 -8.359 1.00 27.36 289 LYS A O 1
ATOM 2322 N N . ILE A 1 290 ? -8.222 32.109 -8.141 1.00 26.91 290 ILE A N 1
ATOM 2323 C CA . ILE A 1 290 ? -9.658 32.401 -8.155 1.00 26.91 290 ILE A CA 1
ATOM 2324 C C . ILE A 1 290 ? -10.094 32.621 -6.705 1.00 26.91 290 ILE A C 1
ATOM 2326 O O . ILE A 1 290 ? -9.964 31.734 -5.861 1.00 26.91 290 ILE A O 1
ATOM 2330 N N . LYS A 1 291 ? -10.568 33.833 -6.416 1.00 27.08 291 LYS A N 1
ATOM 2331 C CA . LYS A 1 291 ? -11.211 34.196 -5.153 1.00 27.08 291 LYS A CA 1
ATOM 2332 C C . LYS A 1 291 ? -12.703 33.906 -5.330 1.00 27.08 291 LYS A C 1
ATOM 2334 O O . LYS A 1 291 ? -13.299 34.443 -6.258 1.00 27.08 291 LYS A O 1
ATOM 2339 N N . ILE A 1 292 ? -13.279 33.059 -4.484 1.00 27.53 292 ILE A N 1
ATOM 2340 C CA . ILE A 1 292 ? -14.734 32.877 -4.407 1.00 27.53 292 ILE A CA 1
ATOM 2341 C C . ILE A 1 292 ? -15.212 33.734 -3.230 1.00 27.53 292 ILE A C 1
ATOM 2343 O O . ILE A 1 292 ? -14.586 33.698 -2.167 1.00 27.53 292 ILE A O 1
ATOM 2347 N N . LEU A 1 293 ? -16.231 34.556 -3.488 1.00 41.88 293 LEU A N 1
ATOM 2348 C CA . LEU A 1 293 ? -16.978 35.338 -2.498 1.00 41.88 293 LEU A CA 1
ATOM 2349 C C . LEU A 1 293 ? -18.061 34.457 -1.863 1.00 41.88 293 LEU A C 1
ATOM 2351 O O . LEU A 1 293 ? -18.640 33.646 -2.620 1.00 41.88 293 LEU A O 1
#

Sequence (293 aa):
MKKFVTFIIVACFILLSIFTSTASARCSSCTPMVSTYKNPGFFNQFFWKLIRSLTQFEIQSEVSTYEKKISCKNHYYLEEDYAVRYEENYPASVYSKCAVIIGGGTGSSDSPEISYYAHKIYIGLKKKGFSDKNIYYVSAQKKEGVDAFSNKENTRYALKYWLRSHSGSLTSCYIFLLGHGNHRKDEGLLLLGQGYIGESDIAKWIKGLSYKKCLIMVGCCAASYFKDGLSGKNREILVPSRYYATTQDIAILIDKALSKVETDKGYKKLLYYHLPLPYGHIKPQRLLKIKIL

pLDDT: mean 72.3, std 24.31, range [26.25, 98.75]